Protein AF-A0A1V6C7J5-F1 (afdb_monomer_lite)

Organism: NCBI:txid1852827

Structure (mmCIF, N/CA/C/O backbone):
data_AF-A0A1V6C7J5-F1
#
_entry.id   AF-A0A1V6C7J5-F1
#
loop_
_atom_site.group_PDB
_atom_site.id
_atom_site.type_symbol
_atom_site.label_atom_id
_atom_site.label_alt_id
_atom_site.label_comp_id
_atom_site.label_asym_id
_atom_site.label_entity_id
_atom_site.label_seq_id
_atom_site.pdbx_PDB_ins_code
_atom_site.Cartn_x
_atom_site.Cartn_y
_atom_site.Cartn_z
_atom_site.occupancy
_atom_site.B_iso_or_equiv
_atom_site.auth_seq_id
_atom_site.auth_comp_id
_atom_site.auth_asym_id
_atom_site.auth_atom_id
_atom_site.pdbx_PDB_model_num
ATOM 1 N N . MET A 1 1 ? 16.723 -8.016 1.371 1.00 58.88 1 MET A N 1
ATOM 2 C CA . MET A 1 1 ? 15.873 -7.752 0.196 1.00 58.88 1 MET A CA 1
ATOM 3 C C . MET A 1 1 ? 16.337 -6.430 -0.394 1.00 58.88 1 MET A C 1
ATOM 5 O O . MET A 1 1 ? 16.604 -5.520 0.383 1.00 58.88 1 MET A O 1
ATOM 9 N N . ASP A 1 2 ? 16.570 -6.360 -1.703 1.00 84.19 2 ASP A N 1
ATOM 10 C CA . ASP A 1 2 ? 17.080 -5.145 -2.367 1.00 84.19 2 ASP A CA 1
ATOM 11 C C . ASP A 1 2 ? 15.956 -4.088 -2.482 1.00 84.19 2 ASP A C 1
ATOM 13 O O . ASP A 1 2 ? 14.790 -4.446 -2.652 1.00 84.19 2 ASP A O 1
ATOM 17 N N . LYS A 1 3 ? 16.269 -2.783 -2.419 1.00 82.69 3 LYS A N 1
ATOM 18 C CA . LYS A 1 3 ? 15.280 -1.692 -2.596 1.00 82.69 3 LYS A CA 1
ATOM 19 C C . LYS A 1 3 ? 14.539 -1.799 -3.926 1.00 82.69 3 LYS A C 1
ATOM 21 O O . LYS A 1 3 ? 13.369 -1.438 -4.024 1.00 82.69 3 LYS A O 1
ATOM 26 N N . ILE A 1 4 ? 15.228 -2.283 -4.956 1.00 83.50 4 ILE A N 1
ATOM 27 C CA . ILE A 1 4 ? 14.653 -2.479 -6.288 1.00 83.50 4 ILE A CA 1
ATOM 28 C C . ILE A 1 4 ? 13.566 -3.560 -6.248 1.00 83.50 4 ILE A C 1
ATOM 30 O O . ILE A 1 4 ? 12.475 -3.346 -6.764 1.00 83.50 4 ILE A O 1
ATOM 34 N N . GLU A 1 5 ? 13.838 -4.677 -5.580 1.00 83.81 5 GLU A N 1
ATOM 35 C CA . GLU A 1 5 ? 12.906 -5.799 -5.416 1.00 83.81 5 GLU A CA 1
ATOM 36 C C . GLU A 1 5 ? 11.673 -5.395 -4.585 1.00 83.81 5 GLU A C 1
ATOM 38 O O . GLU A 1 5 ? 10.530 -5.722 -4.919 1.00 83.81 5 GLU A O 1
ATOM 43 N N . LEU A 1 6 ? 11.892 -4.599 -3.533 1.00 85.12 6 LEU A N 1
ATOM 44 C CA . LEU A 1 6 ? 10.813 -4.003 -2.743 1.00 85.12 6 LEU A CA 1
ATOM 45 C C . LEU A 1 6 ? 9.954 -3.055 -3.591 1.00 85.12 6 LEU A C 1
ATOM 47 O O . LEU A 1 6 ? 8.726 -3.134 -3.555 1.00 85.12 6 LEU A O 1
ATOM 51 N N . PHE A 1 7 ? 10.573 -2.200 -4.410 1.00 86.62 7 PHE A N 1
ATOM 52 C CA . PHE A 1 7 ? 9.837 -1.318 -5.315 1.00 86.62 7 PHE A CA 1
ATOM 53 C C . PHE A 1 7 ? 9.023 -2.096 -6.356 1.00 86.62 7 PHE A C 1
ATOM 55 O O . PHE A 1 7 ? 7.881 -1.735 -6.632 1.00 86.62 7 PHE A O 1
ATOM 62 N N . GLU A 1 8 ? 9.573 -3.164 -6.936 1.00 83.50 8 GLU A N 1
ATOM 63 C CA . GLU A 1 8 ? 8.840 -4.013 -7.882 1.00 83.50 8 GLU A CA 1
ATOM 64 C C . GLU A 1 8 ? 7.600 -4.631 -7.231 1.00 83.50 8 GLU A C 1
ATOM 66 O O . GLU A 1 8 ? 6.521 -4.609 -7.825 1.00 83.50 8 GLU A O 1
ATOM 71 N N . THR A 1 9 ? 7.716 -5.061 -5.973 1.00 84.50 9 THR A N 1
ATOM 72 C CA . THR A 1 9 ? 6.582 -5.549 -5.177 1.00 84.50 9 THR A CA 1
ATOM 73 C C . THR A 1 9 ? 5.514 -4.463 -4.996 1.00 84.50 9 THR A C 1
ATOM 75 O O . THR A 1 9 ? 4.328 -4.713 -5.220 1.00 84.50 9 THR A O 1
ATOM 78 N N . ILE A 1 10 ? 5.918 -3.231 -4.661 1.00 85.44 10 ILE A N 1
ATOM 79 C CA . ILE A 1 10 ? 5.008 -2.077 -4.553 1.00 85.44 10 ILE A CA 1
ATOM 80 C C . ILE A 1 10 ? 4.332 -1.783 -5.903 1.00 85.44 10 ILE A C 1
ATOM 82 O O . ILE A 1 10 ? 3.132 -1.515 -5.953 1.00 85.44 10 ILE A O 1
ATOM 86 N N . ASN A 1 11 ? 5.072 -1.864 -7.011 1.00 83.62 11 ASN A N 1
ATOM 87 C CA . ASN A 1 11 ? 4.551 -1.617 -8.355 1.00 83.62 11 ASN A CA 1
ATOM 88 C C . ASN A 1 11 ? 3.535 -2.683 -8.796 1.00 83.62 11 ASN A C 1
ATOM 90 O O . ASN A 1 11 ? 2.527 -2.336 -9.410 1.00 83.62 11 ASN A O 1
ATOM 94 N N . ILE A 1 12 ? 3.753 -3.956 -8.450 1.00 82.50 12 ILE A N 1
ATOM 95 C CA . ILE A 1 12 ? 2.779 -5.035 -8.678 1.00 82.50 12 ILE A CA 1
ATOM 96 C C . ILE A 1 12 ? 1.495 -4.754 -7.892 1.00 82.50 12 ILE A C 1
ATOM 98 O O . ILE A 1 12 ? 0.422 -4.662 -8.488 1.00 82.50 12 ILE A O 1
ATOM 102 N N . ARG A 1 13 ? 1.612 -4.500 -6.581 1.00 85.62 13 ARG A N 1
ATOM 103 C CA . ARG A 1 13 ? 0.467 -4.176 -5.711 1.00 85.62 13 ARG A CA 1
ATOM 104 C C . ARG A 1 13 ? -0.314 -2.975 -6.217 1.00 85.62 13 ARG A C 1
ATOM 106 O O . ARG A 1 13 ? -1.541 -2.987 -6.219 1.00 85.62 13 ARG A O 1
ATOM 113 N N . TRP A 1 14 ? 0.395 -1.946 -6.679 1.00 84.69 14 TRP A N 1
ATOM 114 C CA . TRP A 1 14 ? -0.231 -0.823 -7.353 1.00 84.69 14 TRP A CA 1
ATOM 115 C C . TRP A 1 14 ? -1.021 -1.310 -8.544 1.00 84.69 14 TRP A C 1
ATOM 117 O O . TRP A 1 14 ? -2.217 -1.074 -8.556 1.00 84.69 14 TRP A O 1
ATOM 127 N N . LYS A 1 15 ? -0.413 -1.987 -9.527 1.00 81.06 15 LYS A N 1
ATOM 128 C CA . LYS A 1 15 ? -1.103 -2.448 -10.746 1.00 81.06 15 LYS A CA 1
ATOM 129 C C . LYS A 1 15 ? -2.374 -3.261 -10.449 1.00 81.06 15 LYS A C 1
ATOM 131 O O . LYS A 1 15 ? -3.366 -3.036 -11.132 1.00 81.06 15 LYS A O 1
ATOM 136 N N . GLU A 1 16 ? -2.364 -4.117 -9.431 1.00 83.06 16 GLU A N 1
ATOM 137 C CA . GLU A 1 16 ? -3.481 -5.014 -9.095 1.00 83.06 16 GLU A CA 1
ATOM 138 C C . GLU A 1 16 ? -4.628 -4.341 -8.323 1.00 83.06 16 GLU A C 1
ATOM 140 O O . GLU A 1 16 ? -5.795 -4.698 -8.502 1.00 83.06 16 GLU A O 1
ATOM 145 N N . PHE A 1 17 ? -4.326 -3.363 -7.468 1.00 84.62 17 PHE A N 1
ATOM 146 C CA . PHE A 1 17 ? -5.313 -2.770 -6.571 1.00 84.62 17 PHE A CA 1
ATOM 147 C C . PHE A 1 17 ? -6.083 -1.625 -7.244 1.00 84.62 17 PHE A C 1
ATOM 149 O O . PHE A 1 17 ? -5.495 -0.621 -7.641 1.00 84.62 17 PHE A O 1
ATOM 156 N N . ASN A 1 18 ? -7.409 -1.742 -7.342 1.00 79.06 18 ASN A N 1
ATOM 157 C CA . ASN A 1 18 ? -8.222 -0.811 -8.135 1.00 79.06 18 ASN A CA 1
ATOM 158 C C . ASN A 1 18 ? -9.093 0.142 -7.312 1.00 79.06 18 ASN A C 1
ATOM 160 O O . ASN A 1 18 ? -9.313 1.279 -7.734 1.00 79.06 18 ASN A O 1
ATOM 164 N N . TYR A 1 19 ? -9.614 -0.296 -6.167 1.00 85.81 19 TYR A N 1
ATOM 165 C CA . TYR A 1 19 ? -10.694 0.413 -5.491 1.00 85.81 19 TYR A CA 1
ATOM 166 C C . TYR A 1 19 ? -10.552 0.361 -3.975 1.00 85.81 19 TYR A C 1
ATOM 168 O O . TYR A 1 19 ? -10.317 -0.706 -3.424 1.00 85.81 19 TYR A O 1
ATOM 176 N N . PHE A 1 20 ? -10.744 1.512 -3.329 1.00 87.75 20 PHE A N 1
ATOM 177 C CA . PHE A 1 20 ? -10.797 1.651 -1.880 1.00 87.75 20 PHE A CA 1
ATOM 178 C C . PHE A 1 20 ? -12.258 1.872 -1.475 1.00 87.75 20 PHE A C 1
ATOM 180 O O . PHE A 1 20 ? -12.897 2.828 -1.924 1.00 87.75 20 PHE A O 1
ATOM 187 N N . SER A 1 21 ? -12.813 0.950 -0.688 1.00 85.38 21 SER A N 1
ATOM 188 C CA . SER A 1 21 ? -14.260 0.889 -0.453 1.00 85.38 21 SER A CA 1
ATOM 189 C C . SER A 1 21 ? -14.814 2.068 0.353 1.00 85.38 21 SER A C 1
ATOM 191 O O . SER A 1 21 ? -14.113 2.702 1.143 1.00 85.38 21 SER A O 1
ATOM 193 N N . GLU A 1 22 ? -16.110 2.349 0.184 1.00 85.88 22 GLU A N 1
ATOM 194 C CA . GLU A 1 22 ? -16.829 3.346 0.991 1.00 85.88 22 GLU A CA 1
ATOM 195 C C . GLU A 1 22 ? -16.794 3.005 2.490 1.00 85.88 22 GLU A C 1
ATOM 197 O O . GLU A 1 22 ? -16.584 3.888 3.321 1.00 85.88 22 GLU A O 1
ATOM 202 N N . ASP A 1 23 ? -16.882 1.719 2.840 1.00 84.06 23 ASP A N 1
ATOM 203 C CA . ASP A 1 23 ? -16.735 1.259 4.224 1.00 84.06 23 ASP A CA 1
ATOM 204 C C . ASP A 1 23 ? -15.363 1.627 4.806 1.00 84.06 23 ASP A C 1
ATOM 206 O O . ASP A 1 23 ? -15.277 2.061 5.956 1.00 84.06 23 ASP A O 1
ATOM 210 N N . ASN A 1 24 ? -14.289 1.536 4.015 1.00 87.69 24 ASN A N 1
ATOM 211 C CA . ASN A 1 24 ? -12.949 1.900 4.472 1.00 87.69 24 ASN A CA 1
ATOM 212 C C . ASN A 1 24 ? -12.810 3.418 4.693 1.00 87.69 24 ASN A C 1
ATOM 214 O O . ASN A 1 24 ? -12.179 3.847 5.663 1.00 87.69 24 ASN A O 1
ATOM 218 N N . TRP A 1 25 ? -13.468 4.247 3.874 1.00 86.75 25 TRP A N 1
ATOM 219 C CA . TRP A 1 25 ? -13.577 5.690 4.130 1.00 86.75 25 TRP A CA 1
ATOM 220 C C . TRP A 1 25 ? -14.293 5.993 5.450 1.00 86.75 25 TRP A C 1
ATOM 222 O O . TRP A 1 25 ? -13.841 6.836 6.229 1.00 86.75 25 TRP A O 1
ATOM 232 N N . ILE A 1 26 ? -15.389 5.286 5.726 1.00 85.06 26 ILE A N 1
ATOM 233 C CA . ILE A 1 26 ? -16.140 5.420 6.979 1.00 85.06 26 ILE A CA 1
ATOM 234 C C . ILE A 1 26 ? -15.287 4.958 8.170 1.00 85.06 26 ILE A C 1
ATOM 236 O O . ILE A 1 26 ? -15.312 5.594 9.227 1.00 85.06 26 ILE A O 1
ATOM 240 N N . ASN A 1 27 ? -14.514 3.882 8.011 1.00 86.50 27 ASN A N 1
ATOM 241 C CA . ASN A 1 27 ? -13.647 3.349 9.062 1.00 86.50 27 ASN A CA 1
ATOM 242 C C . ASN A 1 27 ? -12.547 4.341 9.456 1.00 86.50 27 ASN A C 1
ATOM 244 O O . ASN A 1 27 ? -12.315 4.514 10.651 1.00 86.50 27 ASN A O 1
ATOM 248 N N . LEU A 1 28 ? -11.936 5.051 8.497 1.00 88.00 28 LEU A N 1
ATOM 249 C CA . LEU A 1 28 ? -10.981 6.130 8.793 1.00 88.00 28 LEU A CA 1
ATOM 250 C C . LEU A 1 28 ? -11.604 7.201 9.691 1.00 88.00 28 LEU A C 1
ATOM 252 O O . LEU A 1 28 ? -11.058 7.523 10.746 1.00 88.00 28 LEU A O 1
ATOM 256 N N . ALA A 1 29 ? -12.778 7.707 9.305 1.00 85.50 29 ALA A N 1
ATOM 257 C CA . ALA A 1 29 ? -13.470 8.738 10.070 1.00 85.50 29 ALA A CA 1
ATOM 258 C C . ALA A 1 29 ? -13.827 8.257 11.487 1.00 85.50 29 ALA A C 1
ATOM 260 O O . ALA A 1 29 ? -13.586 8.964 12.461 1.00 85.50 29 ALA A O 1
ATOM 261 N N . LYS A 1 30 ? -14.348 7.030 11.622 1.00 84.56 30 LYS A N 1
ATOM 262 C CA . LYS A 1 30 ? -14.703 6.445 12.927 1.00 84.56 30 LYS A CA 1
ATOM 263 C C . LYS A 1 30 ? -13.497 6.190 13.829 1.00 84.56 30 LYS A C 1
ATOM 265 O O . LYS A 1 30 ? -13.641 6.237 15.044 1.00 84.56 30 LYS A O 1
ATOM 270 N N . LEU A 1 31 ? -12.334 5.903 13.250 1.00 85.75 31 LEU A N 1
ATOM 271 C CA . LEU A 1 31 ? -11.081 5.734 13.987 1.00 85.75 31 LEU A CA 1
ATOM 272 C C . LEU A 1 31 ? -10.471 7.065 14.453 1.00 85.75 31 LEU A C 1
ATOM 274 O O . LEU A 1 31 ? -9.479 7.040 15.178 1.00 85.75 31 LEU A O 1
ATOM 278 N N . GLY A 1 32 ? -11.043 8.207 14.055 1.00 86.44 32 GLY A N 1
ATOM 279 C CA . GLY A 1 32 ? -10.541 9.534 14.412 1.00 86.44 32 GLY A CA 1
ATOM 280 C C . GLY A 1 32 ? -9.378 10.006 13.539 1.00 86.44 32 GLY A C 1
ATOM 281 O O . GLY A 1 32 ? -8.631 10.890 13.945 1.00 86.44 32 GLY A O 1
ATOM 282 N N . TYR A 1 33 ? -9.190 9.419 12.352 1.00 90.06 33 TYR A N 1
ATOM 283 C CA . TYR A 1 33 ? -8.220 9.934 11.392 1.00 90.06 33 TYR A CA 1
ATOM 284 C C . TYR A 1 33 ? -8.692 11.284 10.844 1.00 90.06 33 TYR A C 1
ATOM 286 O O . TYR A 1 33 ? -9.738 11.382 10.198 1.00 90.06 33 TYR A O 1
ATOM 294 N N . GLU A 1 34 ? -7.889 12.322 11.045 1.00 90.06 34 GLU A N 1
ATOM 295 C CA . GLU A 1 34 ? -8.178 13.662 10.546 1.00 90.06 34 GLU A CA 1
ATOM 296 C C . GLU A 1 34 ? -7.480 13.901 9.212 1.00 90.06 34 GLU A C 1
ATOM 298 O O . GLU A 1 34 ? -6.317 13.538 9.020 1.00 90.06 34 GLU A O 1
ATOM 303 N N . LYS A 1 35 ? -8.171 14.548 8.270 1.00 92.56 35 LYS A N 1
ATOM 304 C CA . LYS A 1 35 ? -7.557 14.936 6.998 1.00 92.56 35 LYS A CA 1
ATOM 305 C C . LYS A 1 35 ? -6.486 15.994 7.259 1.00 92.56 35 LYS A C 1
ATOM 307 O O . LYS A 1 35 ? -6.807 17.121 7.619 1.00 92.56 35 LYS A O 1
ATOM 312 N N . TYR A 1 36 ? -5.231 15.650 6.995 1.00 91.62 36 TYR A N 1
ATOM 313 C CA . TYR A 1 36 ? -4.100 16.555 7.170 1.00 91.62 36 TYR A CA 1
ATOM 314 C C . TYR A 1 36 ? -3.868 17.415 5.929 1.00 91.62 36 TYR A C 1
ATOM 316 O O . TYR A 1 36 ? -3.826 18.642 6.001 1.00 91.62 36 TYR A O 1
ATOM 324 N N . ARG A 1 37 ? -3.724 16.779 4.759 1.00 92.88 37 ARG A N 1
ATOM 325 C CA . ARG A 1 37 ? -3.406 17.486 3.513 1.00 92.88 37 ARG A CA 1
ATOM 326 C C . ARG A 1 37 ? -3.910 16.737 2.293 1.00 92.88 37 ARG A C 1
ATOM 328 O O . ARG A 1 37 ? -4.019 15.515 2.281 1.00 92.88 37 ARG A O 1
ATOM 335 N N . GLU A 1 38 ? -4.185 17.493 1.242 1.00 95.12 38 GLU A N 1
ATOM 336 C CA . GLU A 1 38 ? -4.427 16.981 -0.102 1.00 95.12 38 GLU A CA 1
ATOM 337 C C . GLU A 1 38 ? -3.494 17.708 -1.069 1.00 95.12 38 GLU A C 1
ATOM 339 O O . GLU A 1 38 ? -3.285 18.916 -0.935 1.00 95.12 38 GLU A O 1
ATOM 344 N N . PHE A 1 39 ? -2.892 16.979 -2.004 1.00 93.69 39 PHE A N 1
ATOM 345 C CA . PHE A 1 39 ? -2.041 17.579 -3.026 1.00 93.69 39 PHE A CA 1
ATOM 346 C C . PHE A 1 39 ? -2.092 16.806 -4.339 1.00 93.69 39 PHE A C 1
ATOM 348 O O . PHE A 1 39 ? -2.195 15.577 -4.369 1.00 93.69 39 PHE A O 1
ATOM 355 N N . ASP A 1 40 ? -1.973 17.556 -5.429 1.00 90.56 40 ASP A N 1
ATOM 356 C CA . ASP A 1 40 ? -1.974 17.008 -6.775 1.00 90.56 40 ASP A CA 1
ATOM 357 C C . ASP A 1 40 ? -0.614 16.414 -7.148 1.00 90.56 40 ASP A C 1
ATOM 359 O O . ASP A 1 40 ? 0.457 16.918 -6.782 1.00 90.56 40 ASP A O 1
ATOM 363 N N . VAL A 1 41 ? -0.678 15.336 -7.923 1.00 88.00 41 VAL A N 1
ATOM 364 C CA . VAL A 1 41 ? 0.458 14.661 -8.551 1.00 88.00 41 VAL A CA 1
ATOM 365 C C . VAL A 1 41 ? 0.096 14.343 -10.005 1.00 88.00 41 VAL A C 1
ATOM 367 O O . VAL A 1 41 ? -1.077 14.400 -10.383 1.00 88.00 41 VAL A O 1
ATOM 370 N N . PRO A 1 42 ? 1.064 14.009 -10.873 1.00 79.62 42 PRO A N 1
ATOM 371 C CA . PRO A 1 42 ? 0.731 13.548 -12.212 1.00 79.62 42 PRO A CA 1
ATOM 372 C C . PRO A 1 42 ? -0.311 12.423 -12.166 1.00 79.62 42 PRO A C 1
ATOM 374 O O . PRO A 1 42 ? -0.194 11.482 -11.384 1.00 79.62 42 PRO A O 1
ATOM 377 N N . PHE A 1 43 ? -1.335 12.534 -13.014 1.00 80.12 43 PHE A N 1
ATOM 378 C CA . PHE A 1 43 ? -2.407 11.547 -13.167 1.00 80.12 43 PHE A CA 1
ATOM 379 C C . PHE A 1 43 ? -3.334 11.352 -11.956 1.00 80.12 43 PHE A C 1
ATOM 381 O O . PHE A 1 43 ? -4.192 10.479 -12.034 1.00 80.12 43 PHE A O 1
ATOM 388 N N . GLY A 1 44 ? -3.259 12.145 -10.884 1.00 88.69 44 GLY A N 1
ATOM 389 C CA . GLY A 1 44 ? -4.175 12.003 -9.747 1.00 88.69 44 GLY A CA 1
ATOM 390 C C . GLY A 1 44 ? -3.884 12.951 -8.588 1.00 88.69 44 GLY A C 1
ATOM 391 O O . GLY A 1 44 ? -3.258 13.992 -8.752 1.00 88.69 44 GLY A O 1
ATOM 392 N N . LYS A 1 45 ? -4.349 12.587 -7.397 1.00 93.56 45 LYS A N 1
ATOM 393 C CA . LYS A 1 45 ? -4.108 13.342 -6.164 1.00 93.56 45 LYS A CA 1
ATOM 394 C C . LYS A 1 45 ? -3.911 12.406 -4.982 1.00 93.56 45 LYS A C 1
ATOM 396 O O . LYS A 1 45 ? -4.475 11.314 -4.973 1.00 93.56 45 LYS A O 1
ATOM 401 N N . TRP A 1 46 ? -3.157 12.854 -3.988 1.00 95.50 46 TRP A N 1
ATOM 402 C CA . TRP A 1 46 ? -3.031 12.180 -2.698 1.00 95.50 46 TRP A CA 1
ATOM 403 C C . TRP A 1 46 ? -3.848 12.895 -1.638 1.00 95.50 46 TRP A C 1
ATOM 405 O O . TRP A 1 46 ? -3.836 14.124 -1.560 1.00 95.50 46 TRP A O 1
ATOM 415 N N . GLN A 1 47 ? -4.514 12.112 -0.799 1.00 95.94 47 GLN A N 1
ATOM 416 C CA . GLN A 1 47 ? -5.192 12.569 0.407 1.00 95.94 47 GLN A CA 1
ATOM 417 C C . GLN A 1 47 ? -4.537 11.889 1.602 1.00 95.94 47 GLN A C 1
ATOM 419 O O . GLN A 1 47 ? -4.521 10.664 1.654 1.00 95.94 47 GLN A O 1
ATOM 424 N N . ILE A 1 48 ? -3.981 12.666 2.529 1.00 94.94 48 ILE A N 1
ATOM 425 C CA . ILE A 1 48 ? -3.326 12.157 3.735 1.00 94.94 48 ILE A CA 1
ATOM 426 C C . ILE A 1 48 ? -4.221 12.419 4.935 1.00 94.94 48 ILE A C 1
ATOM 428 O O . ILE A 1 48 ? -4.669 13.547 5.161 1.00 94.94 48 ILE A O 1
ATOM 432 N N . PHE A 1 49 ? -4.410 11.373 5.722 1.00 94.06 49 PHE A N 1
ATOM 433 C CA . PHE A 1 49 ? -5.086 11.377 6.999 1.00 94.06 49 PHE A CA 1
ATOM 434 C C . PHE A 1 49 ? -4.098 11.007 8.096 1.00 94.06 49 PHE A C 1
ATOM 436 O O . PHE A 1 49 ? -3.233 10.159 7.887 1.00 94.06 49 PHE A O 1
ATOM 443 N N . VAL A 1 50 ? -4.219 11.641 9.256 1.00 91.81 50 VAL A N 1
ATOM 444 C CA . VAL A 1 50 ? -3.313 11.439 10.386 1.00 91.81 50 VAL A CA 1
ATOM 445 C C . VAL A 1 50 ? -4.127 11.141 11.632 1.00 91.81 50 VAL A C 1
ATOM 447 O O . VAL A 1 50 ? -5.131 11.795 11.903 1.00 91.81 50 VAL A O 1
ATOM 450 N N . LEU A 1 51 ? -3.669 10.158 12.394 1.00 88.88 51 LEU A N 1
ATOM 451 C CA . LEU A 1 51 ? -4.160 9.838 13.721 1.00 88.88 51 LEU A CA 1
ATOM 452 C C . LEU A 1 51 ? -3.011 10.057 14.705 1.00 88.88 51 LEU A C 1
ATOM 454 O O . LEU A 1 51 ? -2.014 9.329 14.694 1.00 88.88 51 LEU A O 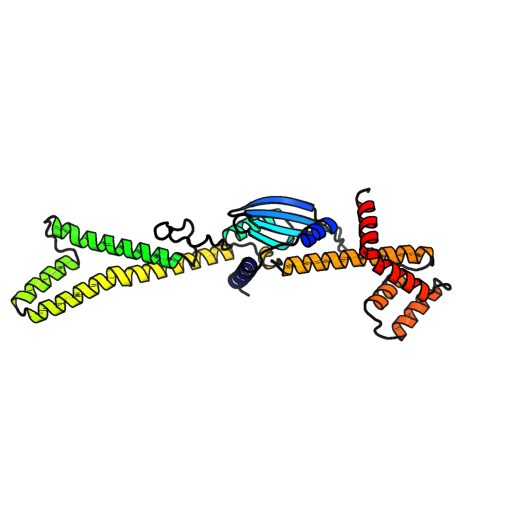1
ATOM 458 N N . LYS A 1 52 ? -3.145 11.080 15.549 1.00 80.94 52 LYS A N 1
ATOM 459 C CA . LYS A 1 52 ? -2.186 11.353 16.621 1.00 80.94 52 LYS A CA 1
ATOM 460 C C . LYS A 1 52 ? -2.478 10.409 17.780 1.00 80.94 52 LYS A C 1
ATOM 462 O O . LYS A 1 52 ? -3.590 10.410 18.302 1.00 80.94 52 LYS A O 1
ATOM 467 N N . LYS A 1 53 ? -1.493 9.601 18.175 1.00 71.81 53 LYS A N 1
ATOM 468 C CA . LYS A 1 53 ? -1.575 8.799 19.395 1.00 71.81 53 LYS A CA 1
ATOM 469 C C . LYS A 1 53 ? -0.535 9.294 20.386 1.00 71.81 53 LYS A C 1
ATOM 471 O O . LYS A 1 53 ? 0.664 9.201 20.132 1.00 71.81 53 LYS A O 1
ATOM 476 N N . ASP A 1 54 ? -1.007 9.766 21.532 1.00 58.81 54 ASP A N 1
ATOM 477 C CA . ASP A 1 54 ? -0.146 10.021 22.678 1.00 58.81 54 ASP A CA 1
ATOM 478 C C . ASP A 1 54 ? 0.194 8.675 23.315 1.00 58.81 54 ASP A C 1
ATOM 480 O O . ASP A 1 54 ? -0.591 8.093 24.064 1.00 58.81 54 ASP A O 1
ATOM 484 N N . ILE A 1 55 ? 1.356 8.131 22.965 1.00 53.09 55 ILE A N 1
ATOM 485 C CA . ILE A 1 55 ? 1.872 6.936 23.623 1.00 53.09 55 ILE A CA 1
ATOM 486 C C . ILE A 1 55 ? 2.739 7.421 24.776 1.00 53.09 55 ILE A C 1
ATOM 488 O O . ILE A 1 55 ? 3.874 7.850 24.581 1.00 53.09 55 ILE A O 1
ATOM 492 N N . SER A 1 56 ? 2.199 7.364 25.995 1.00 45.72 56 SER A N 1
ATOM 493 C CA . SER A 1 56 ? 3.014 7.516 27.196 1.00 45.72 56 SER A CA 1
ATOM 494 C C . SER A 1 56 ? 3.900 6.279 27.327 1.00 45.72 56 SER A C 1
ATOM 496 O O . SER A 1 56 ? 3.478 5.247 27.856 1.00 45.72 56 SER A O 1
ATOM 498 N N . THR A 1 57 ? 5.124 6.346 26.817 1.00 42.50 57 THR A N 1
ATOM 499 C CA . THR A 1 57 ? 6.143 5.350 27.132 1.00 42.50 57 THR A CA 1
ATOM 500 C C . THR A 1 57 ? 6.468 5.486 28.616 1.00 42.50 57 THR A C 1
ATOM 502 O O . THR A 1 57 ? 6.906 6.531 29.098 1.00 42.50 57 THR A O 1
ATOM 505 N N . GLY A 1 58 ? 6.149 4.443 29.384 1.00 42.53 58 GLY A N 1
ATOM 506 C CA . GLY A 1 58 ? 6.465 4.393 30.805 1.00 42.53 58 GLY A CA 1
ATOM 507 C C . GLY A 1 58 ? 7.952 4.688 31.009 1.00 42.53 58 GLY A C 1
ATOM 508 O O . GLY A 1 58 ? 8.791 4.006 30.437 1.00 42.53 58 GLY A O 1
ATOM 509 N N . SER A 1 59 ? 8.237 5.713 31.813 1.00 45.81 59 SER A N 1
ATOM 510 C CA . SER A 1 59 ? 9.563 6.168 32.253 1.00 45.81 59 SER A CA 1
ATOM 511 C C . SER A 1 59 ? 10.442 6.958 31.264 1.00 45.81 59 SER A C 1
ATOM 513 O O . SER A 1 59 ? 11.593 6.602 31.047 1.00 45.81 59 SER A O 1
ATOM 515 N N . SER A 1 60 ? 9.978 8.107 30.773 1.00 41.81 60 SER A N 1
ATOM 516 C CA . SER A 1 60 ? 10.780 9.346 30.665 1.00 41.81 60 SER A CA 1
ATOM 517 C C . SER A 1 60 ? 9.870 10.505 30.241 1.00 41.81 60 SER A C 1
ATOM 519 O O . SER A 1 60 ? 8.807 10.297 29.669 1.00 41.81 60 SER A O 1
ATOM 521 N N . LYS A 1 61 ? 10.238 11.746 30.574 1.00 42.47 61 LYS A N 1
ATOM 522 C CA . LYS A 1 61 ? 9.439 12.962 30.321 1.00 42.47 61 LYS A CA 1
ATOM 523 C C . LYS A 1 61 ? 9.418 13.424 28.849 1.00 42.47 61 LYS A C 1
ATOM 525 O O . LYS A 1 61 ? 9.036 14.561 28.603 1.00 42.47 61 LYS A O 1
ATOM 530 N N . ASP A 1 62 ? 9.764 12.560 27.899 1.00 42.56 62 ASP A N 1
ATOM 531 C CA . ASP A 1 62 ? 9.749 12.873 26.468 1.00 42.56 62 ASP A CA 1
ATOM 532 C C . ASP A 1 62 ? 8.708 12.000 25.759 1.00 42.56 62 ASP A C 1
ATOM 534 O O . ASP A 1 62 ? 9.013 10.977 25.150 1.00 42.56 62 ASP A O 1
ATOM 538 N N . THR A 1 63 ? 7.440 12.399 25.853 1.00 48.34 63 THR A N 1
ATOM 539 C CA . THR A 1 63 ? 6.385 11.868 24.984 1.00 48.34 63 THR A CA 1
ATOM 540 C C . THR A 1 63 ? 6.582 12.439 23.585 1.00 48.34 63 THR A C 1
ATOM 542 O O . THR A 1 63 ? 6.181 13.573 23.319 1.00 48.34 63 THR A O 1
ATOM 545 N N . GLN A 1 64 ? 7.202 11.676 22.685 1.00 51.72 64 GLN A N 1
ATOM 546 C CA . GLN A 1 64 ? 7.118 11.975 21.258 1.00 51.72 64 GLN A CA 1
ATOM 547 C C . GLN A 1 64 ? 5.817 11.371 20.710 1.00 51.72 64 GLN A C 1
ATOM 549 O O . GLN A 1 64 ? 5.611 10.161 20.834 1.00 51.72 64 GLN A O 1
ATOM 554 N N . PRO A 1 65 ? 4.903 12.181 20.146 1.00 58.34 65 PRO A N 1
ATOM 555 C CA . PRO A 1 65 ? 3.658 11.666 19.599 1.00 58.34 65 PRO A CA 1
ATOM 556 C C . PRO A 1 65 ? 3.963 10.832 18.354 1.00 58.34 65 PRO A C 1
ATOM 558 O O . PRO A 1 65 ? 4.432 11.363 17.346 1.00 58.34 65 PRO A O 1
ATOM 561 N N . ILE A 1 66 ? 3.673 9.530 18.404 1.00 67.38 66 ILE A N 1
ATOM 562 C CA . ILE A 1 66 ? 3.724 8.684 17.212 1.00 67.38 66 ILE A CA 1
ATOM 563 C C . ILE A 1 66 ? 2.511 9.037 16.349 1.00 67.38 66 ILE A C 1
ATOM 565 O O . ILE A 1 66 ? 1.362 8.932 16.793 1.00 67.38 66 ILE A O 1
ATOM 569 N N . GLN A 1 67 ? 2.755 9.468 15.111 1.00 79.81 67 GLN A N 1
ATOM 570 C CA . GLN A 1 67 ? 1.693 9.802 14.166 1.00 79.81 67 GLN A CA 1
ATOM 571 C C . GLN A 1 67 ? 1.503 8.636 13.199 1.00 79.81 67 GLN A C 1
ATOM 573 O O . GLN A 1 67 ? 2.379 8.303 12.401 1.00 79.81 67 GLN A O 1
ATOM 578 N N . LEU A 1 68 ? 0.337 8.001 13.279 1.00 89.06 68 LEU A N 1
ATOM 579 C CA . LEU A 1 68 ? -0.094 7.050 12.264 1.00 89.06 68 LEU A CA 1
ATOM 580 C C . LEU A 1 68 ? -0.641 7.848 11.089 1.00 89.06 68 LEU A C 1
ATOM 582 O O . LEU A 1 68 ? -1.491 8.719 11.285 1.00 89.06 68 LEU A O 1
ATOM 586 N N . PHE A 1 69 ? -0.204 7.536 9.876 1.00 92.69 69 PHE A N 1
ATOM 587 C CA . PHE A 1 69 ? -0.769 8.137 8.678 1.00 92.69 69 PHE A CA 1
ATOM 588 C C . PHE A 1 69 ? -1.460 7.088 7.814 1.00 92.69 69 PHE A C 1
ATOM 590 O O . PHE A 1 69 ? -1.092 5.913 7.782 1.00 92.69 69 PHE A O 1
ATOM 597 N N . PHE A 1 70 ? -2.475 7.549 7.098 1.00 94.50 70 PHE A N 1
ATOM 598 C CA . PHE A 1 70 ? -3.156 6.799 6.062 1.00 94.50 70 PHE A CA 1
ATOM 599 C C . PHE A 1 70 ? -3.283 7.704 4.843 1.00 94.50 70 PHE A C 1
ATOM 601 O O . PHE A 1 70 ? -3.872 8.780 4.921 1.00 94.50 70 PHE A O 1
ATOM 608 N N . ALA A 1 71 ? -2.696 7.314 3.723 1.00 95.00 71 ALA A N 1
ATOM 609 C CA . ALA A 1 71 ? -2.699 8.086 2.495 1.00 95.00 71 ALA A CA 1
ATOM 610 C C . ALA A 1 71 ? -3.460 7.334 1.405 1.00 95.00 71 ALA A C 1
ATOM 612 O O . ALA A 1 71 ? -3.231 6.149 1.195 1.00 95.00 71 ALA A O 1
ATOM 613 N N . VAL A 1 72 ? -4.340 8.020 0.678 1.00 95.38 72 VAL A N 1
ATOM 614 C CA . VAL A 1 72 ? -5.093 7.440 -0.438 1.00 95.38 72 VAL A CA 1
ATOM 615 C C . VAL A 1 72 ? -4.800 8.226 -1.706 1.00 95.38 72 VAL A C 1
ATOM 617 O O . VAL A 1 72 ? -5.097 9.422 -1.800 1.00 95.38 72 VAL A O 1
ATOM 620 N N . PHE A 1 73 ? -4.225 7.555 -2.700 1.00 94.25 73 PHE A N 1
ATOM 621 C CA . PHE A 1 73 ? -4.139 8.076 -4.055 1.00 94.25 73 PHE A CA 1
ATOM 622 C C . PHE A 1 73 ? -5.489 7.919 -4.730 1.00 94.25 73 PHE A C 1
ATOM 624 O O . PHE A 1 73 ? -6.109 6.867 -4.626 1.00 94.25 73 PHE A O 1
ATOM 631 N N . SER A 1 74 ? -5.929 8.937 -5.458 1.00 92.00 74 SER A N 1
ATOM 632 C CA . SER A 1 74 ? -7.144 8.901 -6.264 1.00 92.00 74 SER A CA 1
ATOM 633 C C . SER A 1 74 ? -6.875 9.443 -7.661 1.00 92.00 74 SER A C 1
ATOM 635 O O . SER A 1 74 ? -6.416 10.576 -7.826 1.00 92.00 74 SER A O 1
ATOM 637 N N . SER A 1 75 ? -7.233 8.668 -8.683 1.00 88.88 75 SER A N 1
ATOM 638 C CA . SER A 1 75 ? -7.156 9.075 -10.083 1.00 88.88 75 SER A CA 1
ATOM 639 C C . SER A 1 75 ? -8.468 8.826 -10.808 1.00 88.88 75 SER A C 1
ATOM 641 O O . SER A 1 75 ? -8.883 7.685 -10.997 1.00 88.88 75 SER A O 1
ATOM 643 N N . LYS A 1 76 ? -9.078 9.904 -11.312 1.00 83.38 76 LYS A N 1
ATOM 644 C CA . LYS A 1 76 ? -10.205 9.799 -12.250 1.00 83.38 76 LYS A CA 1
ATOM 645 C C . LYS A 1 76 ? -9.760 9.273 -13.616 1.00 83.38 76 LYS A C 1
ATOM 647 O O . LYS A 1 76 ? -10.497 8.532 -14.247 1.00 83.38 76 LYS A O 1
ATOM 652 N N . LYS A 1 77 ? -8.553 9.646 -14.064 1.00 80.69 77 LYS A N 1
ATOM 653 C CA . LYS A 1 77 ? -8.017 9.260 -15.381 1.00 80.69 77 LYS A CA 1
ATOM 654 C C . LYS A 1 77 ? -7.702 7.763 -15.457 1.00 80.69 77 LYS A C 1
ATOM 656 O O . LYS A 1 77 ? -7.909 7.164 -16.501 1.00 80.69 77 LYS A O 1
ATOM 661 N N . LEU A 1 78 ? -7.221 7.182 -14.359 1.00 78.06 78 LEU A N 1
ATOM 662 C CA . LEU A 1 78 ? -6.895 5.757 -14.253 1.00 78.06 78 LEU A CA 1
ATOM 663 C C . LEU A 1 78 ? -8.034 4.931 -13.636 1.00 78.06 78 LEU A C 1
ATOM 665 O O . LEU A 1 78 ? -7.885 3.723 -13.514 1.00 78.06 78 LEU A O 1
ATOM 669 N N . ASN A 1 79 ? -9.134 5.576 -13.222 1.00 83.75 79 ASN A N 1
ATOM 670 C CA . ASN A 1 79 ? -10.225 4.976 -12.448 1.00 83.75 79 ASN A CA 1
ATOM 671 C C . ASN A 1 79 ? -9.714 4.112 -11.278 1.00 83.75 79 ASN A C 1
ATOM 673 O O . ASN A 1 79 ? -10.040 2.932 -11.172 1.00 83.75 79 ASN A O 1
ATOM 677 N N . LYS A 1 80 ? -8.850 4.701 -10.442 1.00 86.25 80 LYS A N 1
ATOM 678 C CA . LYS A 1 80 ? -8.065 3.971 -9.442 1.00 86.25 80 LYS A CA 1
ATOM 679 C C . LYS A 1 80 ? -7.990 4.704 -8.117 1.00 86.25 80 LYS A C 1
ATOM 681 O O . LYS A 1 80 ? -7.757 5.917 -8.096 1.00 86.25 80 LYS A O 1
ATOM 686 N N . GLN A 1 81 ? -8.106 3.949 -7.032 1.00 91.06 81 GLN A N 1
ATOM 687 C CA . GLN A 1 81 ? -7.779 4.399 -5.685 1.00 91.06 81 GLN A CA 1
ATOM 688 C C . GLN A 1 81 ? -6.767 3.450 -5.062 1.00 91.06 81 GLN A C 1
ATOM 690 O O . GLN A 1 81 ? -6.919 2.246 -5.213 1.00 91.06 81 GLN A O 1
ATOM 695 N N . PHE A 1 82 ? -5.733 3.972 -4.404 1.00 92.38 82 PHE A N 1
ATOM 696 C CA . PHE A 1 82 ? -4.662 3.146 -3.846 1.00 92.38 82 PHE A CA 1
ATOM 697 C C . PHE A 1 82 ? -4.240 3.639 -2.454 1.00 92.38 82 PHE A C 1
ATOM 699 O O . PHE A 1 82 ? -3.731 4.761 -2.352 1.00 92.38 82 PHE A O 1
ATOM 706 N N . PRO A 1 83 ? -4.465 2.843 -1.394 1.00 94.56 83 PRO A N 1
ATOM 707 C CA . PRO A 1 83 ? -4.116 3.205 -0.028 1.00 94.56 83 PRO A CA 1
ATOM 708 C C . PRO A 1 83 ? -2.673 2.832 0.339 1.00 94.56 83 PRO A C 1
ATOM 710 O O . PRO A 1 83 ? -2.112 1.852 -0.158 1.00 94.56 83 PRO A O 1
ATOM 713 N N . ILE A 1 84 ? -2.104 3.613 1.254 1.00 94.69 84 ILE A N 1
ATOM 714 C CA . ILE A 1 84 ? -0.826 3.382 1.928 1.00 94.69 84 ILE A CA 1
ATOM 715 C C . ILE A 1 84 ? -1.005 3.727 3.408 1.00 94.69 84 ILE A C 1
ATOM 717 O O . ILE A 1 84 ? -1.513 4.805 3.721 1.00 94.69 84 ILE A O 1
ATOM 721 N N . SER A 1 85 ? -0.560 2.859 4.312 1.00 93.69 85 SER A N 1
ATOM 722 C CA . SER A 1 85 ? -0.518 3.127 5.756 1.00 93.69 85 SER A CA 1
ATOM 723 C C . SER A 1 85 ? 0.888 2.984 6.309 1.00 93.69 85 SER A C 1
ATOM 725 O O . SER A 1 85 ? 1.689 2.188 5.825 1.00 93.69 85 SER A O 1
ATOM 727 N N . GLY A 1 86 ? 1.188 3.762 7.345 1.00 91.38 86 GLY A N 1
ATOM 728 C CA . GLY A 1 86 ? 2.470 3.682 8.027 1.00 91.38 86 GLY A CA 1
ATOM 729 C C . GLY A 1 86 ? 2.530 4.544 9.279 1.00 91.38 86 GLY A C 1
ATOM 730 O O . GLY A 1 86 ? 1.568 5.218 9.663 1.00 91.38 86 GLY A O 1
ATOM 731 N N . ILE A 1 87 ? 3.694 4.513 9.916 1.00 88.38 87 ILE A N 1
ATOM 732 C CA . ILE A 1 87 ? 4.053 5.377 11.037 1.00 88.38 87 ILE A CA 1
ATOM 733 C C . ILE A 1 87 ? 5.029 6.425 10.510 1.00 88.38 87 ILE A C 1
ATOM 735 O O . ILE A 1 87 ? 5.950 6.091 9.770 1.00 88.38 87 ILE A O 1
ATOM 739 N N . ALA A 1 88 ? 4.828 7.688 10.878 1.00 82.88 88 ALA A N 1
ATOM 740 C CA . ALA A 1 88 ? 5.748 8.758 10.524 1.00 82.88 88 ALA A CA 1
ATOM 741 C C . ALA A 1 88 ? 5.986 9.688 11.713 1.00 82.88 88 ALA A C 1
ATOM 743 O O . ALA A 1 88 ? 5.047 10.126 12.374 1.00 82.88 88 ALA A O 1
ATOM 744 N N . GLU A 1 89 ? 7.248 10.033 11.949 1.00 78.81 89 GLU A N 1
ATOM 745 C CA . GLU A 1 89 ? 7.617 11.099 12.888 1.00 78.81 89 GLU A CA 1
ATOM 746 C C . GLU A 1 89 ? 7.315 12.479 12.283 1.00 78.81 89 GLU A C 1
ATOM 748 O O . GLU A 1 89 ? 6.869 13.394 12.977 1.00 78.81 89 GLU A O 1
ATOM 753 N N . ASN A 1 90 ? 7.493 12.609 10.962 1.00 84.56 90 ASN A N 1
ATOM 754 C CA . ASN A 1 90 ? 7.294 13.843 10.213 1.00 84.56 90 ASN A CA 1
ATOM 755 C C . ASN A 1 90 ? 6.431 13.619 8.958 1.00 84.56 90 ASN A C 1
ATOM 757 O O . ASN A 1 90 ? 6.846 12.988 7.987 1.00 84.56 90 ASN A O 1
ATOM 761 N N . ILE A 1 91 ? 5.229 14.199 8.939 1.00 87.06 91 ILE A N 1
ATOM 762 C CA . ILE A 1 91 ? 4.291 14.065 7.812 1.00 87.06 91 ILE A CA 1
ATOM 763 C C . ILE A 1 91 ? 4.777 14.787 6.543 1.00 87.06 91 ILE A C 1
ATOM 765 O O . ILE A 1 91 ? 4.413 14.393 5.433 1.00 87.06 91 ILE A O 1
ATOM 769 N N . GLU A 1 92 ? 5.634 15.805 6.651 1.00 87.94 92 GLU A N 1
ATOM 770 C CA . GLU A 1 92 ? 6.180 16.469 5.458 1.00 87.94 92 GLU A CA 1
ATOM 771 C C . GLU A 1 92 ? 7.132 15.549 4.673 1.00 87.94 92 GLU A C 1
ATOM 773 O O . GLU A 1 92 ? 7.151 15.584 3.437 1.00 87.94 92 GLU A O 1
ATOM 778 N N . GLU A 1 93 ? 7.837 14.640 5.354 1.00 87.62 93 GLU A N 1
ATOM 779 C CA . GLU A 1 93 ? 8.634 13.596 4.697 1.00 87.62 93 GLU A CA 1
ATOM 780 C C . GLU A 1 93 ? 7.738 12.620 3.932 1.00 87.62 93 GLU A C 1
ATOM 782 O O . GLU A 1 93 ? 8.017 12.325 2.765 1.00 87.62 93 GLU A O 1
ATOM 787 N N . VAL A 1 94 ? 6.597 12.232 4.517 1.00 89.75 94 VAL A N 1
ATOM 788 C CA . VAL A 1 94 ? 5.567 11.421 3.846 1.00 89.75 94 VAL A CA 1
ATOM 789 C C . VAL A 1 94 ? 5.110 12.083 2.548 1.00 89.75 94 VAL A C 1
ATOM 791 O O . VAL A 1 94 ? 5.097 11.448 1.494 1.00 89.75 94 VAL A O 1
ATOM 794 N N . ILE A 1 95 ? 4.800 13.381 2.582 1.00 90.88 95 ILE A N 1
ATOM 795 C CA . ILE A 1 95 ? 4.364 14.134 1.397 1.00 90.88 95 ILE A CA 1
ATOM 796 C C . ILE A 1 95 ? 5.437 14.103 0.301 1.00 90.88 95 ILE A C 1
ATOM 798 O O . ILE A 1 95 ? 5.123 13.838 -0.864 1.00 90.88 95 ILE A O 1
ATOM 802 N N . SER A 1 96 ? 6.699 14.362 0.656 1.00 89.69 96 SER A N 1
ATOM 803 C CA . SER A 1 96 ? 7.812 14.327 -0.300 1.00 89.69 96 SER A CA 1
ATOM 804 C C . SER A 1 96 ? 8.014 12.933 -0.909 1.00 89.69 96 SER A C 1
ATOM 806 O O . SER A 1 96 ? 8.116 12.805 -2.133 1.00 89.69 96 SER A O 1
ATOM 808 N N . GLY A 1 97 ? 7.958 11.883 -0.084 1.00 90.06 97 GLY A N 1
ATOM 809 C CA . GLY A 1 97 ? 8.101 10.497 -0.512 1.00 90.06 97 GLY A CA 1
ATOM 810 C C . GLY A 1 97 ? 6.975 10.066 -1.447 1.00 90.06 97 GLY A C 1
ATOM 811 O O . GLY A 1 97 ? 7.239 9.512 -2.511 1.00 90.06 97 GLY A O 1
ATOM 812 N N . LEU A 1 98 ? 5.722 10.405 -1.129 1.00 92.06 98 LEU A N 1
ATOM 813 C CA . LEU A 1 98 ? 4.569 10.103 -1.983 1.00 92.06 98 LEU A CA 1
ATOM 814 C C . LEU A 1 98 ? 4.634 10.822 -3.338 1.00 92.06 98 LEU A C 1
ATOM 816 O O . LEU A 1 98 ? 4.247 10.250 -4.363 1.00 92.06 98 LEU A O 1
ATOM 820 N N . ARG A 1 99 ? 5.165 12.054 -3.388 1.00 90.19 99 ARG A N 1
ATOM 821 C CA . ARG A 1 99 ? 5.432 12.752 -4.662 1.00 90.19 99 ARG A CA 1
ATOM 822 C C . ARG A 1 99 ? 6.459 11.997 -5.504 1.00 90.19 99 ARG A C 1
ATOM 824 O O . ARG A 1 99 ? 6.234 11.811 -6.700 1.00 90.19 99 ARG A O 1
ATOM 831 N N . MET A 1 100 ? 7.553 11.543 -4.890 1.00 87.88 100 MET A N 1
ATOM 832 C CA . MET A 1 100 ? 8.583 10.758 -5.578 1.00 87.88 100 MET A CA 1
ATOM 833 C C . MET A 1 100 ? 8.032 9.415 -6.057 1.00 87.88 100 MET A C 1
ATOM 835 O O . MET A 1 100 ? 8.189 9.090 -7.234 1.00 87.88 100 MET A O 1
ATOM 839 N N . LEU A 1 101 ? 7.306 8.694 -5.199 1.00 89.00 101 LEU A N 1
ATOM 840 C CA . LEU A 1 101 ? 6.651 7.430 -5.530 1.00 89.00 101 LEU A CA 1
ATOM 841 C C . LEU A 1 101 ? 5.746 7.594 -6.755 1.00 89.00 101 LEU A C 1
ATOM 843 O O . LEU A 1 101 ? 5.927 6.900 -7.751 1.00 89.00 101 LEU A O 1
ATOM 847 N N . SER A 1 102 ? 4.857 8.591 -6.745 1.00 86.81 102 SER A N 1
ATOM 848 C CA . SER A 1 102 ? 3.928 8.871 -7.855 1.00 86.81 102 SER A CA 1
ATOM 849 C C . SER A 1 102 ? 4.624 9.122 -9.190 1.00 86.81 102 SER A C 1
ATOM 851 O O . SER A 1 102 ? 4.076 8.803 -10.240 1.00 86.81 102 SER A O 1
ATOM 853 N N . SER A 1 103 ? 5.826 9.706 -9.165 1.00 80.12 103 SER A N 1
ATOM 854 C CA . SER A 1 103 ? 6.612 9.958 -10.377 1.00 80.12 103 SER A CA 1
ATOM 855 C C . SER A 1 103 ? 7.241 8.693 -10.975 1.00 80.12 103 SER A C 1
ATOM 857 O O . SER A 1 103 ? 7.657 8.708 -12.135 1.00 80.12 103 SER A O 1
ATOM 859 N N . LEU A 1 104 ? 7.322 7.614 -10.190 1.00 78.81 104 LEU A N 1
ATOM 860 C CA . LEU A 1 104 ? 7.924 6.336 -10.569 1.00 78.81 104 LEU A CA 1
ATOM 861 C C . LEU A 1 104 ? 6.890 5.254 -10.871 1.00 78.81 104 LEU A C 1
ATOM 863 O O . LEU A 1 104 ? 7.181 4.356 -11.662 1.00 78.81 104 LEU A O 1
ATOM 867 N N . MET A 1 105 ? 5.700 5.330 -10.270 1.00 75.44 105 MET A N 1
ATOM 868 C CA . MET A 1 105 ? 4.635 4.369 -10.541 1.00 75.44 105 MET A CA 1
ATOM 869 C C . MET A 1 105 ? 4.223 4.439 -12.009 1.00 75.44 105 MET A C 1
ATOM 871 O O . MET A 1 105 ? 3.940 5.509 -12.555 1.00 75.44 105 MET A O 1
ATOM 875 N N . SER A 1 106 ? 4.180 3.275 -12.657 1.00 61.31 106 SER A N 1
ATOM 876 C CA . SER A 1 106 ? 3.773 3.191 -14.056 1.00 61.31 106 SER A CA 1
ATOM 877 C C . SER A 1 106 ? 2.304 3.577 -14.187 1.00 61.31 106 SER A C 1
ATOM 879 O O . SER A 1 106 ? 1.404 2.906 -13.680 1.00 61.31 106 SER A O 1
ATOM 881 N N . THR A 1 107 ? 2.071 4.686 -14.876 1.00 57.59 107 THR A N 1
ATOM 882 C CA . THR A 1 107 ? 0.753 5.126 -15.315 1.00 57.59 107 THR A CA 1
ATOM 883 C C . THR A 1 107 ? 0.662 4.766 -16.788 1.00 57.59 107 THR A C 1
ATOM 885 O O . THR A 1 107 ? 1.055 5.538 -17.657 1.00 57.59 107 THR A O 1
ATOM 888 N N . GLU A 1 108 ? 0.266 3.524 -17.077 1.00 52.44 108 GLU A N 1
ATOM 889 C CA . GLU A 1 108 ? 0.047 3.084 -18.456 1.00 52.44 108 GLU A CA 1
ATOM 890 C C . GLU A 1 108 ? -0.996 4.013 -19.099 1.00 52.44 108 GLU A C 1
ATOM 892 O O . GLU A 1 108 ? -2.189 3.943 -18.808 1.00 52.44 108 GLU A O 1
ATOM 897 N N . GLU A 1 109 ? -0.554 4.933 -19.960 1.00 46.62 109 GLU A N 1
ATOM 898 C CA . GLU A 1 109 ? -1.456 5.544 -20.926 1.00 46.62 109 GLU A CA 1
ATOM 899 C C . GLU A 1 109 ? -1.776 4.485 -21.979 1.00 46.62 109 GLU A C 1
ATOM 901 O O . GLU A 1 109 ? -0.874 3.863 -22.546 1.00 46.62 109 GLU A O 1
ATOM 906 N N . SER A 1 110 ? -3.071 4.268 -22.227 1.00 37.00 110 SER A N 1
ATOM 907 C CA . SER A 1 110 ? -3.566 3.311 -23.214 1.00 37.00 110 SER A CA 1
ATOM 908 C C . SER A 1 110 ? -2.803 3.462 -24.530 1.00 37.00 110 SER A C 1
ATOM 910 O O . SER A 1 110 ? -2.789 4.553 -25.113 1.00 37.00 110 SER A O 1
ATOM 912 N N . LYS A 1 111 ? -2.190 2.371 -25.001 1.00 40.50 111 LYS A N 1
ATOM 913 C CA . LYS A 1 111 ? -1.504 2.277 -26.296 1.00 40.50 111 LYS A CA 1
ATOM 914 C C . LYS A 1 111 ? -2.498 2.523 -27.438 1.00 40.50 111 LYS A C 1
ATOM 916 O O . LYS A 1 111 ? -3.040 1.597 -28.027 1.00 40.50 111 LYS A O 1
ATOM 921 N N . GLY A 1 112 ? -2.760 3.791 -27.740 1.00 35.69 112 GLY A N 1
ATOM 922 C CA . GLY A 1 112 ? -3.481 4.201 -28.935 1.00 35.69 112 GLY A CA 1
ATOM 923 C C . GLY A 1 112 ? -2.576 4.082 -30.160 1.00 35.69 112 GLY A C 1
ATOM 924 O O . GLY A 1 112 ? -1.447 4.576 -30.152 1.00 35.69 112 GLY A O 1
ATOM 925 N N . LEU A 1 113 ? -3.098 3.478 -31.232 1.00 32.41 113 LEU A N 1
ATOM 926 C CA . LEU A 1 113 ? -2.428 3.260 -32.526 1.00 32.41 113 LEU A CA 1
ATOM 927 C C . LEU A 1 113 ? -1.841 4.540 -33.173 1.00 32.41 113 LEU A C 1
ATOM 929 O O . LEU A 1 113 ? -1.027 4.450 -34.086 1.00 32.41 113 LEU A O 1
ATOM 933 N N . GLY A 1 114 ? -2.226 5.734 -32.707 1.00 35.41 114 GLY A N 1
ATOM 934 C CA . GLY A 1 114 ? -1.745 7.029 -33.208 1.00 35.41 114 GLY A CA 1
ATOM 935 C C . GLY A 1 114 ? -0.397 7.513 -32.648 1.00 35.41 114 GLY A C 1
ATOM 936 O O . GLY A 1 114 ? 0.030 8.612 -32.994 1.00 35.41 114 GLY A O 1
ATOM 937 N N . ASN A 1 115 ? 0.273 6.739 -31.783 1.00 43.25 115 ASN A N 1
ATOM 938 C CA . ASN A 1 115 ? 1.492 7.166 -31.074 1.00 43.25 115 ASN A CA 1
ATOM 939 C C . ASN A 1 115 ? 2.823 6.668 -31.671 1.00 43.25 115 ASN A C 1
ATOM 941 O O . ASN A 1 115 ? 3.870 6.991 -31.122 1.00 43.25 115 ASN A O 1
ATOM 945 N N . LEU A 1 116 ? 2.827 5.958 -32.804 1.00 42.19 116 LEU A N 1
ATOM 946 C CA . LEU A 1 116 ? 4.054 5.416 -33.428 1.00 42.19 116 LEU A CA 1
ATOM 947 C C . LEU A 1 116 ? 5.125 6.477 -33.770 1.00 42.19 116 LEU A C 1
ATOM 949 O O . LEU A 1 116 ? 6.306 6.156 -33.838 1.00 42.19 116 LEU A O 1
ATOM 953 N N . LEU A 1 117 ? 4.726 7.743 -33.942 1.00 41.19 117 LEU A N 1
ATOM 954 C CA . LEU A 1 117 ? 5.623 8.886 -34.179 1.00 41.19 117 LEU A CA 1
ATOM 955 C C . LEU A 1 117 ? 5.689 9.881 -33.009 1.00 41.19 117 LEU A C 1
ATOM 957 O O . LEU A 1 117 ? 6.446 10.850 -33.070 1.00 41.19 117 LEU A O 1
ATOM 961 N N . LYS A 1 118 ? 4.915 9.672 -31.937 1.00 41.03 118 LYS A N 1
ATOM 962 C CA . LYS A 1 118 ? 5.027 10.502 -30.736 1.00 41.03 118 LYS A CA 1
ATOM 963 C C . LYS A 1 118 ? 6.112 9.914 -29.854 1.00 41.03 118 LYS A C 1
ATOM 965 O O . LYS A 1 118 ? 5.920 8.888 -29.210 1.00 41.03 118 LYS A O 1
ATOM 970 N N . PHE A 1 119 ? 7.251 10.597 -29.812 1.00 47.44 119 PHE A N 1
ATOM 971 C CA . PHE A 1 119 ? 8.267 10.343 -28.802 1.00 47.44 119 PHE A CA 1
ATOM 972 C C . PHE A 1 119 ? 7.605 10.422 -27.418 1.00 47.44 119 PHE A C 1
ATOM 974 O O . PHE A 1 119 ? 7.031 11.469 -27.100 1.00 47.44 119 PHE A O 1
ATOM 981 N N . PRO A 1 120 ? 7.631 9.345 -26.612 1.00 47.62 120 PRO A N 1
ATOM 982 C CA . PRO A 1 120 ? 7.074 9.405 -25.272 1.00 47.62 120 PRO A CA 1
ATOM 983 C C . PRO A 1 120 ? 7.809 10.504 -24.500 1.00 47.62 120 PRO A C 1
ATOM 985 O O . PRO A 1 120 ? 9.039 10.580 -24.524 1.00 47.62 120 PRO A O 1
ATOM 988 N N . SER A 1 121 ? 7.050 11.384 -23.845 1.00 40.12 121 SER A N 1
ATOM 989 C CA . SER A 1 121 ? 7.597 12.495 -23.054 1.00 40.12 121 SER A CA 1
ATOM 990 C C . SER A 1 121 ? 8.453 12.001 -21.881 1.00 40.12 121 SER A C 1
ATOM 992 O O . SER A 1 121 ? 9.293 12.741 -21.370 1.00 40.12 121 SER A O 1
ATOM 994 N N . THR A 1 122 ? 8.288 10.734 -21.493 1.00 53.69 122 THR A N 1
ATOM 995 C CA . THR A 1 122 ? 9.054 10.041 -20.460 1.00 53.69 122 THR A CA 1
ATOM 996 C C . THR A 1 122 ? 9.597 8.706 -20.987 1.00 53.69 122 THR A C 1
ATOM 998 O O . THR A 1 122 ? 8.857 7.845 -21.464 1.00 53.69 122 THR A O 1
ATOM 1001 N N . LEU A 1 123 ? 10.922 8.521 -20.919 1.00 54.47 123 LEU A N 1
ATOM 1002 C CA . LEU A 1 123 ? 11.560 7.235 -21.221 1.00 54.47 123 LEU A CA 1
ATOM 1003 C C . LEU A 1 123 ? 11.360 6.282 -20.035 1.00 54.47 123 LEU A C 1
ATOM 1005 O O . LEU A 1 123 ? 12.030 6.421 -19.010 1.00 54.47 123 LEU A O 1
ATOM 1009 N N . ASN A 1 124 ? 10.483 5.298 -20.206 1.00 62.81 124 ASN A N 1
ATOM 1010 C CA . ASN A 1 124 ? 10.330 4.170 -19.287 1.00 62.81 124 ASN A CA 1
ATOM 1011 C C . ASN A 1 124 ? 11.014 2.929 -19.872 1.00 62.81 124 ASN A C 1
ATOM 1013 O O . ASN A 1 124 ? 11.192 2.850 -21.087 1.00 62.81 124 ASN A O 1
ATOM 1017 N N . ALA A 1 125 ? 11.376 1.954 -19.031 1.00 60.94 125 ALA A N 1
ATOM 1018 C CA . ALA A 1 125 ? 12.054 0.730 -19.477 1.00 60.94 125 ALA A CA 1
ATOM 1019 C C . ALA A 1 125 ? 11.281 -0.010 -20.588 1.00 60.94 125 ALA A C 1
ATOM 1021 O O . ALA A 1 125 ? 11.899 -0.538 -21.505 1.00 60.94 125 ALA A O 1
ATOM 1022 N N . GLU A 1 126 ? 9.945 0.043 -20.551 1.00 63.00 126 GLU A N 1
ATOM 1023 C CA . GLU A 1 126 ? 9.053 -0.579 -21.540 1.00 63.00 126 GLU A CA 1
ATOM 1024 C C . GLU A 1 126 ? 9.115 0.074 -22.934 1.00 63.00 126 GLU A C 1
ATOM 1026 O O . GLU A 1 126 ? 8.932 -0.613 -23.930 1.00 63.00 126 GLU A O 1
ATOM 1031 N N . ASN A 1 127 ? 9.418 1.376 -23.025 1.00 68.88 127 ASN A N 1
ATOM 1032 C CA . ASN A 1 127 ? 9.438 2.126 -24.294 1.00 68.88 127 ASN A CA 1
ATOM 1033 C C . ASN A 1 127 ? 10.858 2.547 -24.723 1.00 68.88 127 ASN A C 1
ATOM 1035 O O . ASN A 1 127 ? 11.059 3.071 -25.820 1.00 68.88 127 ASN A O 1
ATOM 1039 N N . ALA A 1 128 ? 11.855 2.374 -23.850 1.00 71.12 128 ALA A N 1
ATOM 1040 C CA . ALA A 1 128 ? 13.227 2.821 -24.077 1.00 71.12 128 ALA A CA 1
ATOM 1041 C C . ALA A 1 128 ? 13.909 2.071 -25.225 1.00 71.12 128 ALA A C 1
ATOM 1043 O O . ALA A 1 128 ? 14.691 2.667 -25.970 1.00 71.12 128 ALA A O 1
ATOM 1044 N N . GLN A 1 129 ? 13.596 0.782 -25.373 1.00 77.38 129 GLN A N 1
ATOM 1045 C CA . GLN A 1 129 ? 14.152 -0.057 -26.425 1.00 77.38 129 GLN A CA 1
ATOM 1046 C C . GLN A 1 129 ? 13.612 0.361 -27.801 1.00 77.38 129 GLN A C 1
ATOM 1048 O O . GLN A 1 129 ? 14.405 0.652 -28.695 1.00 77.38 129 GLN A O 1
ATOM 1053 N N . ASP A 1 130 ? 12.292 0.526 -27.930 1.00 73.38 130 ASP A N 1
ATOM 1054 C CA . ASP A 1 130 ? 11.626 1.025 -29.145 1.00 73.38 130 ASP A CA 1
ATOM 1055 C C . ASP A 1 130 ? 12.109 2.424 -29.537 1.00 73.38 130 ASP A C 1
ATOM 1057 O O . ASP A 1 130 ? 12.438 2.687 -30.696 1.00 73.38 130 ASP A O 1
ATOM 1061 N N . TYR A 1 131 ? 12.250 3.316 -28.555 1.00 75.75 131 TYR A N 1
ATOM 1062 C CA . TYR A 1 131 ? 12.838 4.635 -28.770 1.00 75.75 131 TYR A CA 1
ATOM 1063 C C . TYR A 1 131 ? 14.275 4.545 -29.311 1.00 75.75 131 TYR A C 1
ATOM 1065 O O . TYR A 1 131 ? 14.645 5.268 -30.242 1.00 75.75 131 TYR A O 1
ATOM 1073 N N . GLY A 1 132 ? 15.090 3.654 -28.740 1.00 79.69 132 GLY A N 1
ATOM 1074 C CA . GLY A 1 132 ? 16.459 3.421 -29.186 1.00 79.69 132 GLY A CA 1
ATOM 1075 C C . GLY A 1 132 ? 16.526 2.849 -30.603 1.00 79.69 132 GLY A C 1
ATOM 1076 O O . GLY A 1 132 ? 17.347 3.321 -31.390 1.00 79.69 132 GLY A O 1
ATOM 1077 N N . TYR A 1 133 ? 15.627 1.926 -30.961 1.00 81.88 133 TYR A N 1
ATOM 1078 C CA . TYR A 1 133 ? 15.509 1.394 -32.321 1.00 81.88 133 TYR A CA 1
ATOM 1079 C C . TYR A 1 133 ? 15.205 2.496 -33.339 1.00 81.88 133 TYR A C 1
ATOM 1081 O O . TYR A 1 133 ? 15.927 2.631 -34.327 1.00 81.88 133 TYR A O 1
ATOM 1089 N N . ILE A 1 134 ? 14.195 3.334 -33.077 1.00 82.19 134 ILE A N 1
ATOM 1090 C CA . ILE A 1 134 ? 13.812 4.440 -33.971 1.00 82.19 134 ILE A CA 1
ATOM 1091 C C . ILE A 1 134 ? 14.973 5.428 -34.140 1.00 82.19 134 ILE A C 1
ATOM 1093 O O . ILE A 1 134 ? 15.278 5.858 -35.253 1.00 82.19 134 ILE A O 1
ATOM 1097 N N . ARG A 1 135 ? 15.666 5.776 -33.048 1.00 80.12 135 ARG A N 1
ATOM 1098 C CA . ARG A 1 135 ? 16.841 6.660 -33.103 1.00 80.12 135 ARG A CA 1
ATOM 1099 C C . ARG A 1 135 ? 17.989 6.048 -33.897 1.00 80.12 135 ARG A C 1
ATOM 1101 O O . ARG A 1 135 ? 18.601 6.760 -34.687 1.00 80.12 135 ARG A O 1
ATOM 1108 N N . GLY A 1 136 ? 18.268 4.761 -33.713 1.00 83.94 136 GLY A N 1
ATOM 1109 C CA . GLY A 1 136 ? 19.297 4.073 -34.485 1.00 83.94 136 GLY A CA 1
ATOM 1110 C C . GLY A 1 136 ? 18.945 3.974 -35.969 1.00 83.94 136 GLY A C 1
ATOM 1111 O O . GLY A 1 136 ? 19.825 4.154 -36.805 1.00 83.94 136 GLY A O 1
ATOM 1112 N N . LEU A 1 137 ? 17.662 3.804 -36.311 1.00 87.00 137 LEU A N 1
ATOM 1113 C CA . LEU A 1 137 ? 17.199 3.827 -37.701 1.00 87.00 137 LEU A CA 1
ATOM 1114 C C . LEU A 1 137 ? 17.420 5.209 -38.334 1.00 87.00 137 LEU A C 1
ATOM 1116 O O . LEU A 1 137 ? 17.951 5.301 -39.436 1.00 87.00 137 LEU A O 1
ATOM 1120 N N . LEU A 1 138 ? 17.080 6.288 -37.617 1.00 85.62 138 LEU A N 1
ATOM 1121 C CA . LEU A 1 138 ? 17.338 7.660 -38.069 1.00 85.62 138 LEU A CA 1
ATOM 1122 C C . LEU A 1 138 ? 18.835 7.929 -38.271 1.00 85.62 138 LEU A C 1
ATOM 1124 O O . LEU A 1 138 ? 19.207 8.550 -39.262 1.00 85.62 138 LEU A O 1
ATOM 1128 N N . ILE A 1 139 ? 19.693 7.440 -37.369 1.00 86.25 139 ILE A N 1
ATOM 1129 C CA . ILE A 1 139 ? 21.153 7.520 -37.530 1.00 86.25 139 ILE A CA 1
ATOM 1130 C C . ILE A 1 139 ? 21.585 6.775 -38.799 1.00 86.25 139 ILE A C 1
ATOM 1132 O O . ILE A 1 139 ? 22.344 7.332 -39.588 1.00 86.25 139 ILE A O 1
ATOM 1136 N N . GLY A 1 140 ? 21.063 5.568 -39.034 1.00 85.44 140 GLY A N 1
ATOM 1137 C CA . GLY A 1 140 ? 21.325 4.799 -40.253 1.00 85.44 140 GLY A CA 1
ATOM 1138 C C . GLY A 1 140 ? 20.942 5.555 -41.529 1.00 85.44 140 GLY A C 1
ATOM 1139 O O . GLY A 1 140 ? 21.733 5.613 -42.469 1.00 85.44 140 GLY A O 1
ATOM 1140 N N . ILE A 1 141 ? 19.773 6.209 -41.542 1.00 85.56 141 ILE A N 1
ATOM 1141 C CA . ILE A 1 141 ? 19.310 7.035 -42.672 1.00 85.56 141 ILE A CA 1
ATOM 1142 C C . ILE A 1 141 ? 20.246 8.229 -42.893 1.00 85.56 141 ILE A C 1
ATOM 1144 O O . ILE A 1 141 ? 20.633 8.501 -44.027 1.00 85.56 141 ILE A O 1
ATOM 1148 N N . VAL A 1 142 ? 20.634 8.938 -41.830 1.00 84.69 142 VAL A N 1
ATOM 1149 C CA . VAL A 1 142 ? 21.545 10.089 -41.934 1.00 84.69 142 VAL A CA 1
ATOM 1150 C C . VAL A 1 142 ? 22.915 9.660 -42.458 1.00 84.69 142 VAL A C 1
ATOM 1152 O O . VAL A 1 142 ? 23.445 10.318 -43.348 1.00 84.69 142 VAL A O 1
ATOM 1155 N N . LEU A 1 143 ? 23.470 8.549 -41.966 1.00 83.31 143 LEU A N 1
ATOM 1156 C CA . LEU A 1 143 ? 24.746 8.009 -42.446 1.00 83.31 143 LEU A CA 1
ATOM 1157 C C . LEU A 1 143 ? 24.675 7.619 -43.928 1.00 83.31 143 LEU A C 1
ATOM 1159 O O . LEU A 1 143 ? 25.570 7.970 -44.692 1.00 83.31 143 LEU A O 1
ATOM 1163 N N . MET A 1 144 ? 23.577 6.987 -44.352 1.00 82.38 144 MET A N 1
ATOM 1164 C CA . MET A 1 144 ? 23.335 6.682 -45.763 1.00 82.38 144 MET A CA 1
ATOM 1165 C C . MET A 1 144 ? 23.275 7.960 -46.616 1.00 82.38 144 MET A C 1
ATOM 1167 O O . MET A 1 144 ? 23.871 8.021 -47.689 1.00 82.38 144 MET A O 1
ATOM 1171 N N . LEU A 1 145 ? 22.576 9.000 -46.151 1.00 79.88 145 LEU A N 1
ATOM 1172 C CA . LEU A 1 145 ? 22.482 10.279 -46.860 1.00 79.88 145 LEU A CA 1
ATOM 1173 C C . LEU A 1 145 ? 23.842 10.980 -46.964 1.00 79.88 145 LEU A C 1
ATOM 1175 O O . LEU A 1 145 ? 24.161 11.514 -48.022 1.00 79.88 145 LEU A O 1
ATOM 1179 N N . VAL A 1 146 ? 24.656 10.952 -45.907 1.00 75.81 146 VAL A N 1
ATOM 1180 C CA . VAL A 1 146 ? 26.023 11.499 -45.923 1.00 75.81 146 VAL A CA 1
ATOM 1181 C C . VAL A 1 146 ? 26.908 10.770 -46.936 1.00 75.81 146 VAL A C 1
ATOM 1183 O O . VAL A 1 146 ? 27.738 11.418 -47.563 1.00 75.81 146 VAL A O 1
ATOM 1186 N N . ASP A 1 147 ? 26.707 9.469 -47.153 1.00 69.75 147 ASP A N 1
ATOM 1187 C CA . ASP A 1 147 ? 27.444 8.710 -48.171 1.00 69.75 147 ASP A CA 1
ATOM 1188 C C . ASP A 1 147 ? 26.916 8.948 -49.605 1.00 69.75 147 ASP A C 1
ATOM 1190 O O . ASP A 1 147 ? 27.700 8.974 -50.554 1.00 69.75 147 ASP A O 1
ATOM 1194 N N . ILE A 1 148 ? 25.604 9.149 -49.794 1.00 69.56 148 ILE A N 1
ATOM 1195 C CA . ILE A 1 148 ? 24.975 9.284 -51.128 1.00 69.56 148 ILE A CA 1
ATOM 1196 C C . ILE A 1 148 ? 24.991 10.728 -51.659 1.00 69.56 148 ILE A C 1
ATOM 1198 O O . ILE A 1 148 ? 25.165 10.948 -52.859 1.00 69.56 148 ILE A O 1
ATOM 1202 N N . ILE A 1 149 ? 24.795 11.735 -50.806 1.00 68.25 149 ILE A N 1
ATOM 1203 C CA . ILE A 1 149 ? 24.667 13.138 -51.237 1.00 68.25 149 ILE A CA 1
ATOM 1204 C C . ILE A 1 149 ? 25.951 13.659 -51.920 1.00 68.25 149 ILE A C 1
ATOM 1206 O O . ILE A 1 149 ? 25.840 14.233 -53.008 1.00 68.25 149 ILE A O 1
ATOM 1210 N N . PRO A 1 150 ? 27.169 13.441 -51.379 1.00 62.44 150 PRO A N 1
ATOM 1211 C CA . PRO A 1 150 ? 28.411 13.856 -52.038 1.00 62.44 150 PRO A CA 1
ATOM 1212 C C . PRO A 1 150 ? 28.631 13.167 -53.389 1.00 62.44 150 PRO A C 1
ATOM 1214 O O . PRO A 1 150 ? 29.118 13.800 -54.326 1.00 62.44 150 PRO A O 1
ATOM 1217 N N . TRP A 1 151 ? 28.206 11.903 -53.512 1.00 59.00 151 TRP A N 1
ATOM 1218 C CA . TRP A 1 151 ? 28.230 11.156 -54.770 1.00 59.00 151 TRP A CA 1
ATOM 1219 C C . TRP A 1 151 ? 27.340 11.805 -55.839 1.00 59.00 151 TRP A C 1
ATOM 1221 O O . TRP A 1 151 ? 27.727 11.896 -57.002 1.00 59.00 151 TRP A O 1
ATOM 1231 N N . HIS A 1 152 ? 26.159 12.299 -55.456 1.00 58.81 152 HIS A N 1
ATOM 1232 C CA . HIS A 1 152 ? 25.189 12.871 -56.394 1.00 58.81 152 HIS A CA 1
ATOM 1233 C C . HIS A 1 152 ? 25.499 14.319 -56.813 1.00 58.81 152 HIS A C 1
ATOM 1235 O O . HIS A 1 152 ? 25.175 14.715 -57.929 1.00 58.81 152 HIS A O 1
ATOM 1241 N N . ILE A 1 153 ? 26.161 15.103 -55.954 1.00 62.81 153 ILE A N 1
ATOM 1242 C CA . ILE A 1 153 ? 26.501 16.520 -56.209 1.00 62.81 153 ILE A CA 1
ATOM 1243 C C . ILE A 1 153 ? 27.803 16.669 -57.038 1.00 62.81 153 ILE A C 1
ATOM 1245 O O . ILE A 1 153 ? 28.235 17.774 -57.355 1.00 62.81 153 ILE A O 1
ATOM 1249 N N . GLY A 1 154 ? 28.432 15.563 -57.454 1.00 52.97 154 GLY A N 1
ATOM 1250 C CA . GLY A 1 154 ? 29.580 15.584 -58.372 1.00 52.97 154 GLY A CA 1
ATOM 1251 C C . GLY A 1 154 ? 30.910 15.994 -57.729 1.00 52.97 154 GLY A C 1
ATOM 1252 O O . GLY A 1 154 ? 31.919 16.111 -58.424 1.00 52.97 154 GLY A O 1
ATOM 1253 N N . SER A 1 155 ? 30.956 16.163 -56.403 1.00 52.38 155 SER A N 1
ATOM 1254 C CA . SER A 1 155 ? 32.219 16.275 -55.671 1.00 52.38 155 SER A CA 1
ATOM 1255 C C . SER A 1 155 ? 32.740 14.864 -55.406 1.00 52.38 155 SER A C 1
ATOM 1257 O O . SER A 1 155 ? 32.506 14.284 -54.348 1.00 52.38 155 SER A O 1
ATOM 1259 N N . PHE A 1 156 ? 33.407 14.285 -56.407 1.00 49.69 156 PHE A N 1
ATOM 1260 C CA . PHE A 1 156 ? 34.071 12.982 -56.318 1.00 49.69 156 PHE A CA 1
ATOM 1261 C C . PHE A 1 156 ? 35.242 13.074 -55.324 1.00 49.69 156 PHE A C 1
ATOM 1263 O O . PHE A 1 156 ? 36.403 13.245 -55.690 1.00 49.69 156 PHE A O 1
ATOM 1270 N N . ARG A 1 157 ? 34.937 13.027 -54.027 1.00 52.69 157 ARG A N 1
ATOM 1271 C CA . ARG A 1 157 ? 35.909 12.710 -52.983 1.00 52.69 157 ARG A CA 1
ATOM 1272 C C . ARG A 1 157 ? 35.544 11.329 -52.445 1.00 52.69 157 ARG A C 1
ATOM 1274 O O . ARG A 1 157 ? 34.510 11.216 -51.787 1.00 52.69 157 ARG A O 1
ATOM 1281 N N . PRO A 1 158 ? 36.347 10.290 -52.729 1.00 51.00 158 PRO A N 1
ATOM 1282 C CA . PRO A 1 158 ? 36.057 8.905 -52.368 1.00 51.00 158 PRO A CA 1
ATOM 1283 C C . PRO A 1 158 ? 36.357 8.673 -50.882 1.00 51.00 158 PRO A C 1
ATOM 1285 O O . PRO A 1 158 ? 37.241 7.902 -50.524 1.00 51.00 158 PRO A O 1
ATOM 1288 N N . ASN A 1 159 ? 35.652 9.386 -50.005 1.00 54.31 159 ASN A N 1
ATOM 1289 C CA . ASN A 1 159 ? 35.851 9.292 -48.560 1.00 54.31 159 ASN A CA 1
ATOM 1290 C C . ASN A 1 159 ? 34.705 8.544 -47.855 1.00 54.31 159 ASN A C 1
ATOM 1292 O O . ASN A 1 159 ? 34.795 8.321 -46.651 1.00 54.31 159 ASN A O 1
ATOM 1296 N N . GLY A 1 160 ? 33.638 8.173 -48.576 1.00 58.50 160 GLY A N 1
ATOM 1297 C CA . GLY A 1 160 ? 32.499 7.419 -48.040 1.00 58.50 160 GLY A CA 1
ATOM 1298 C C . GLY A 1 160 ? 32.610 5.924 -48.338 1.00 58.50 160 GLY A C 1
ATOM 1299 O O . GLY A 1 160 ? 32.985 5.545 -49.451 1.00 58.50 160 GLY A O 1
ATOM 1300 N N . VAL A 1 161 ? 32.239 5.068 -47.381 1.00 63.75 161 VAL A N 1
ATOM 1301 C CA . VAL A 1 161 ? 32.430 3.602 -47.452 1.00 63.75 161 VAL A CA 1
ATOM 1302 C C . VAL A 1 161 ? 31.768 3.003 -48.697 1.00 63.75 161 VAL A C 1
ATOM 1304 O O . VAL A 1 161 ? 32.378 2.191 -49.391 1.00 63.75 161 VAL A O 1
ATOM 1307 N N . LEU A 1 162 ? 30.550 3.446 -49.026 1.00 64.00 162 LEU A N 1
ATOM 1308 C CA . LEU A 1 162 ? 29.818 2.980 -50.206 1.00 64.00 162 LEU A CA 1
ATOM 1309 C C 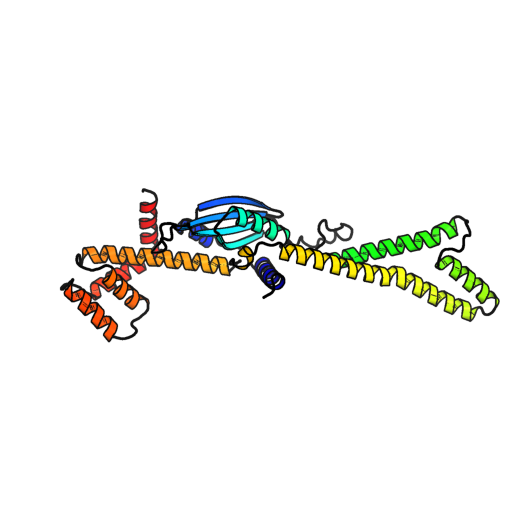. LEU A 1 162 ? 30.466 3.456 -51.521 1.00 64.00 162 LEU A C 1
ATOM 1311 O O . LEU A 1 162 ? 30.570 2.684 -52.471 1.00 64.00 162 LEU A O 1
ATOM 1315 N N . SER A 1 163 ? 30.944 4.704 -51.570 1.00 63.41 163 SER A N 1
ATOM 1316 C CA . SER A 1 163 ? 31.582 5.288 -52.762 1.00 63.41 163 SER A CA 1
ATOM 1317 C C . SER A 1 163 ? 32.921 4.624 -53.108 1.00 63.41 163 SER A C 1
ATOM 1319 O O . SER A 1 163 ? 33.126 4.226 -54.254 1.00 63.41 163 SER A O 1
ATOM 1321 N N . THR A 1 164 ? 33.791 4.407 -52.114 1.00 65.75 164 THR A N 1
ATOM 1322 C CA . THR A 1 164 ? 35.070 3.695 -52.279 1.00 65.75 164 THR A CA 1
ATOM 1323 C C . THR A 1 164 ? 34.842 2.231 -52.666 1.00 65.75 164 THR A C 1
ATOM 1325 O O . THR A 1 164 ? 35.579 1.665 -53.473 1.00 65.75 164 THR A O 1
ATOM 1328 N N . PHE A 1 165 ? 33.784 1.611 -52.133 1.00 68.56 165 PHE A N 1
ATOM 1329 C CA . PHE A 1 165 ? 33.429 0.233 -52.454 1.00 68.56 165 PHE A CA 1
ATOM 1330 C C . PHE A 1 165 ? 32.874 0.061 -53.884 1.00 68.56 165 PHE A C 1
ATOM 1332 O O . PHE A 1 165 ? 33.227 -0.897 -54.580 1.00 68.56 165 PHE A O 1
ATOM 1339 N N . LEU A 1 166 ? 32.045 0.995 -54.363 1.00 66.56 166 LEU A N 1
ATOM 1340 C CA . LEU A 1 166 ? 31.567 1.014 -55.754 1.00 66.56 166 LEU A CA 1
ATOM 1341 C C . LEU A 1 166 ? 32.716 1.200 -56.756 1.00 66.56 166 LEU A C 1
ATOM 1343 O O . LEU A 1 166 ? 32.719 0.602 -57.831 1.00 66.56 166 LEU A O 1
ATOM 1347 N N . GLU A 1 167 ? 33.725 1.990 -56.398 1.00 67.56 167 GLU A N 1
ATOM 1348 C CA . GLU A 1 167 ? 34.917 2.182 -57.225 1.00 67.56 167 GLU A CA 1
ATOM 1349 C C . GLU A 1 167 ? 35.797 0.921 -57.272 1.00 67.56 167 GLU A C 1
ATOM 1351 O O . GLU A 1 167 ? 36.212 0.494 -58.352 1.00 67.56 167 GLU A O 1
ATOM 1356 N N . TYR A 1 168 ? 35.991 0.246 -56.134 1.00 66.56 168 TYR A N 1
ATOM 1357 C CA . TYR A 1 168 ? 36.683 -1.046 -56.072 1.00 66.56 168 TYR A CA 1
ATOM 1358 C C . TYR A 1 168 ? 35.980 -2.126 -56.910 1.00 66.56 168 TYR A C 1
ATOM 1360 O O . TYR A 1 168 ? 36.611 -2.799 -57.728 1.00 66.56 168 TYR A O 1
ATOM 1368 N N . THR A 1 169 ? 34.661 -2.272 -56.764 1.00 63.09 169 THR A N 1
ATOM 1369 C CA . THR A 1 169 ? 33.882 -3.246 -57.550 1.00 63.09 169 THR A CA 1
ATOM 1370 C C . THR A 1 169 ? 33.897 -2.931 -59.041 1.00 63.09 169 THR A C 1
ATOM 1372 O O . THR A 1 169 ? 33.983 -3.861 -59.842 1.00 63.09 169 THR A O 1
ATOM 1375 N N . ARG A 1 170 ? 33.914 -1.649 -59.435 1.00 65.50 170 ARG A N 1
ATOM 1376 C CA . ARG A 1 170 ? 34.099 -1.236 -60.834 1.00 65.50 170 ARG A CA 1
ATOM 1377 C C . ARG A 1 170 ? 35.434 -1.720 -61.405 1.00 65.50 170 ARG A C 1
ATOM 1379 O O . ARG A 1 170 ? 35.453 -2.213 -62.528 1.00 65.50 170 ARG A O 1
ATOM 1386 N N . ILE A 1 171 ? 36.530 -1.621 -60.652 1.00 65.06 171 ILE A N 1
ATOM 1387 C CA . ILE A 1 171 ? 37.859 -2.092 -61.085 1.00 65.06 171 ILE A CA 1
ATOM 1388 C C . ILE A 1 171 ? 37.874 -3.622 -61.246 1.00 65.06 171 ILE A C 1
ATOM 1390 O O . ILE A 1 171 ? 38.363 -4.133 -62.252 1.00 65.06 171 ILE A O 1
ATOM 1394 N N . VAL A 1 172 ? 37.284 -4.361 -60.299 1.00 61.09 172 VAL A N 1
ATOM 1395 C CA . VAL A 1 172 ? 37.203 -5.836 -60.338 1.00 61.09 172 VAL A CA 1
ATOM 1396 C C . VAL A 1 172 ? 36.273 -6.337 -61.456 1.00 61.09 172 VAL A C 1
ATOM 1398 O O . VAL A 1 172 ? 36.547 -7.368 -62.076 1.00 61.09 172 VAL A O 1
ATOM 1401 N N . TYR A 1 173 ? 35.208 -5.590 -61.769 1.00 59.62 173 TYR A N 1
ATOM 1402 C CA . TYR A 1 173 ? 34.243 -5.909 -62.829 1.00 59.62 173 TYR A CA 1
ATOM 1403 C C . TYR A 1 173 ? 34.888 -6.011 -64.217 1.00 59.62 173 TYR A C 1
ATOM 1405 O O . TYR A 1 173 ? 34.505 -6.878 -64.999 1.00 59.62 173 TYR A O 1
ATOM 1413 N N . TYR A 1 174 ? 35.908 -5.193 -64.503 1.00 62.34 174 TYR A N 1
ATOM 1414 C CA . TYR A 1 174 ? 36.655 -5.268 -65.765 1.00 62.34 174 TYR A CA 1
ATOM 1415 C C . TYR A 1 174 ? 37.527 -6.531 -65.895 1.00 62.34 174 TYR A C 1
ATOM 1417 O O . TYR A 1 174 ? 37.910 -6.878 -67.009 1.00 62.34 174 TYR A O 1
ATOM 1425 N N . GLY A 1 175 ? 37.822 -7.233 -64.793 1.00 64.94 175 GLY A N 1
ATOM 1426 C CA . GLY A 1 175 ? 38.605 -8.474 -64.797 1.00 64.94 175 GLY A CA 1
ATOM 1427 C C . GLY A 1 175 ? 37.754 -9.748 -64.773 1.00 64.94 175 GLY A C 1
ATOM 1428 O O . GLY A 1 175 ? 37.999 -10.670 -65.545 1.00 64.94 175 GLY A O 1
ATOM 1429 N N . THR A 1 176 ? 36.750 -9.822 -63.892 1.00 73.62 176 THR A N 1
ATOM 1430 C CA . THR A 1 176 ? 35.846 -10.986 -63.755 1.00 73.62 176 THR A CA 1
ATOM 1431 C C . THR A 1 176 ? 34.427 -10.541 -63.361 1.00 73.62 176 THR A C 1
ATOM 1433 O O . THR A 1 176 ? 34.124 -10.390 -62.173 1.00 73.62 176 THR A O 1
ATOM 1436 N N . PRO A 1 177 ? 33.507 -10.374 -64.332 1.00 69.25 177 PRO A N 1
ATOM 1437 C CA . PRO A 1 177 ? 32.190 -9.775 -64.092 1.00 69.25 177 PRO A CA 1
ATOM 1438 C C . PRO A 1 177 ? 31.333 -10.537 -63.069 1.00 69.25 177 PRO A C 1
ATOM 1440 O O . PRO A 1 177 ? 30.702 -9.926 -62.209 1.00 69.25 177 PRO A O 1
ATOM 1443 N N . GLY A 1 178 ? 31.338 -11.875 -63.119 1.00 69.50 178 GLY A N 1
ATOM 1444 C CA . GLY A 1 178 ? 30.544 -12.713 -62.211 1.00 69.50 178 GLY A CA 1
ATOM 1445 C C . GLY A 1 178 ? 30.994 -12.629 -60.748 1.00 69.50 178 GLY A C 1
ATOM 1446 O O . GLY A 1 178 ? 30.160 -12.572 -59.848 1.00 69.50 178 GLY A O 1
ATOM 1447 N N . PHE A 1 179 ? 32.304 -12.546 -60.505 1.00 72.88 179 PHE A N 1
ATOM 1448 C CA . PHE A 1 179 ? 32.861 -12.390 -59.159 1.00 72.88 179 PHE A CA 1
ATOM 1449 C C . PHE A 1 179 ? 32.565 -10.995 -58.590 1.00 72.88 179 PHE A C 1
ATOM 1451 O O . PHE A 1 179 ? 32.128 -10.872 -57.446 1.00 72.88 179 PHE A O 1
ATOM 1458 N N . ALA A 1 180 ? 32.709 -9.951 -59.411 1.00 67.69 180 ALA A N 1
ATOM 1459 C CA . ALA A 1 180 ? 32.410 -8.575 -59.018 1.00 67.69 180 ALA A CA 1
ATOM 1460 C C . ALA A 1 180 ? 30.942 -8.376 -58.604 1.00 67.69 180 ALA A C 1
ATOM 1462 O O . ALA A 1 180 ? 30.669 -7.667 -57.637 1.00 67.69 180 ALA A O 1
ATOM 1463 N N . ILE A 1 181 ? 30.001 -9.033 -59.291 1.00 71.31 181 ILE A N 1
ATOM 1464 C CA . ILE A 1 181 ? 28.569 -8.977 -58.962 1.00 71.31 181 ILE A CA 1
ATOM 1465 C C . ILE A 1 181 ? 28.288 -9.604 -57.586 1.00 71.31 181 ILE A C 1
ATOM 1467 O O . ILE A 1 181 ? 27.578 -9.009 -56.776 1.00 71.31 181 ILE A O 1
ATOM 1471 N N . VAL A 1 182 ? 28.859 -10.779 -57.295 1.00 76.00 182 VAL A N 1
ATOM 1472 C CA . VAL A 1 182 ? 28.653 -11.476 -56.011 1.00 76.00 182 VAL A CA 1
ATOM 1473 C C . VAL A 1 182 ? 29.265 -10.689 -54.852 1.00 76.00 182 VAL A C 1
ATOM 1475 O O . VAL A 1 182 ? 28.600 -10.468 -53.840 1.00 76.00 182 VAL A O 1
ATOM 1478 N N . VAL A 1 183 ? 30.504 -10.212 -55.013 1.00 74.69 183 VAL A N 1
ATOM 1479 C CA . VAL A 1 183 ? 31.188 -9.387 -54.003 1.00 74.69 183 VAL A CA 1
ATOM 1480 C C . VAL A 1 183 ? 30.446 -8.066 -53.786 1.00 74.69 183 VAL A C 1
ATOM 1482 O O . VAL A 1 183 ? 30.265 -7.643 -52.644 1.00 74.69 183 VAL A O 1
ATOM 1485 N N . GLY A 1 184 ? 29.952 -7.449 -54.863 1.00 70.06 184 GLY A N 1
ATOM 1486 C CA . GLY A 1 184 ? 29.151 -6.230 -54.813 1.00 70.06 184 GLY A CA 1
ATOM 1487 C C . GLY A 1 184 ? 27.854 -6.399 -54.024 1.00 70.06 184 GLY A C 1
ATOM 1488 O O . GLY A 1 184 ? 27.590 -5.630 -53.101 1.00 70.06 184 GLY A O 1
ATOM 1489 N N . MET A 1 185 ? 27.071 -7.438 -54.333 1.00 73.56 185 MET A N 1
ATOM 1490 C CA . MET A 1 185 ? 25.825 -7.729 -53.617 1.00 73.56 185 MET A CA 1
ATOM 1491 C C . MET A 1 185 ? 26.062 -8.060 -52.140 1.00 73.56 185 MET A C 1
ATOM 1493 O O . MET A 1 185 ? 25.330 -7.566 -51.282 1.00 73.56 185 MET A O 1
ATOM 1497 N N . ALA A 1 186 ? 27.094 -8.848 -51.828 1.00 79.62 186 ALA A N 1
ATOM 1498 C CA . ALA A 1 186 ? 27.413 -9.219 -50.452 1.00 79.62 186 ALA A CA 1
ATOM 1499 C C . ALA A 1 186 ? 27.772 -7.995 -49.596 1.00 79.62 186 ALA A C 1
ATOM 1501 O O . ALA A 1 186 ? 27.250 -7.828 -48.496 1.00 79.62 186 ALA A O 1
ATOM 1502 N N . ALA A 1 187 ? 28.619 -7.104 -50.105 1.00 75.75 187 ALA A N 1
ATOM 1503 C CA . ALA A 1 187 ? 29.042 -5.922 -49.363 1.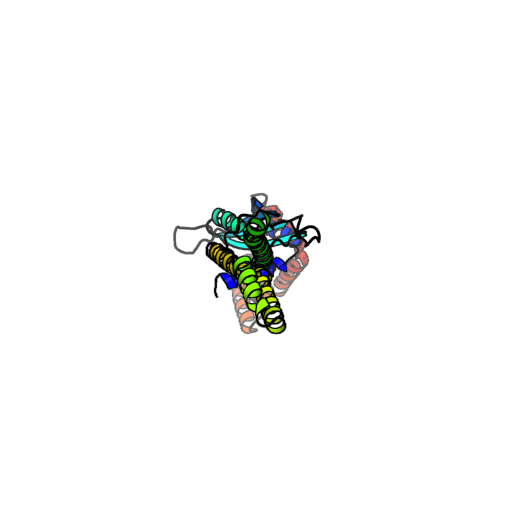00 75.75 187 ALA A CA 1
ATOM 1504 C C . ALA A 1 187 ? 27.937 -4.870 -49.216 1.00 75.75 187 ALA A C 1
ATOM 1506 O O . ALA A 1 187 ? 27.808 -4.287 -48.142 1.00 75.75 187 ALA A O 1
ATOM 1507 N N . ILE A 1 188 ? 27.109 -4.658 -50.247 1.00 79.06 188 ILE A N 1
ATOM 1508 C CA . ILE A 1 188 ? 25.916 -3.804 -50.142 1.00 79.06 188 ILE A CA 1
ATOM 1509 C C . ILE A 1 188 ? 24.965 -4.374 -49.079 1.00 79.06 188 ILE A C 1
ATOM 1511 O O . ILE A 1 188 ? 24.472 -3.635 -48.225 1.00 79.06 188 ILE A O 1
ATOM 1515 N N . GLY A 1 189 ? 24.764 -5.696 -49.078 1.00 80.56 189 GLY A N 1
ATOM 1516 C CA . GLY A 1 189 ? 23.987 -6.391 -48.054 1.00 80.56 189 GLY A CA 1
ATOM 1517 C C . GLY A 1 189 ? 24.545 -6.178 -46.644 1.00 80.56 189 GLY A C 1
ATOM 1518 O O . GLY A 1 189 ? 23.791 -5.833 -45.734 1.00 80.56 189 GLY A O 1
ATOM 1519 N N . ILE A 1 190 ? 25.863 -6.308 -46.458 1.00 84.94 190 ILE A N 1
ATOM 1520 C CA . ILE A 1 190 ? 26.533 -6.064 -45.171 1.00 84.94 190 ILE A CA 1
ATOM 1521 C C . ILE A 1 190 ? 26.386 -4.598 -44.747 1.00 84.94 190 ILE A C 1
ATOM 1523 O O . ILE A 1 190 ? 26.021 -4.337 -43.603 1.00 84.94 190 ILE A O 1
ATOM 1527 N N . TYR A 1 191 ? 26.611 -3.644 -45.653 1.00 83.00 191 TYR A N 1
ATOM 1528 C CA . TYR A 1 191 ? 26.498 -2.208 -45.381 1.00 83.00 191 TYR A CA 1
ATOM 1529 C C . TYR A 1 191 ? 25.104 -1.839 -44.859 1.00 83.00 191 TYR A C 1
ATOM 1531 O O . TYR A 1 191 ? 24.973 -1.241 -43.789 1.00 83.00 191 TYR A O 1
ATOM 1539 N N . PHE A 1 192 ? 24.049 -2.276 -45.551 1.00 84.62 192 PHE A N 1
ATOM 1540 C CA . PHE A 1 192 ? 22.678 -2.016 -45.115 1.00 84.62 192 PHE A CA 1
ATOM 1541 C C . PHE A 1 192 ? 22.291 -2.791 -43.853 1.00 84.62 192 PHE A C 1
ATOM 1543 O O . PHE A 1 192 ? 21.571 -2.256 -43.012 1.00 84.62 192 PHE A O 1
ATOM 1550 N N . THR A 1 193 ? 22.812 -4.006 -43.664 1.00 85.69 193 THR A N 1
ATOM 1551 C CA . THR A 1 193 ? 22.625 -4.769 -42.419 1.00 85.69 193 THR A CA 1
ATOM 1552 C C . THR A 1 193 ? 23.237 -4.033 -41.227 1.00 85.69 193 THR A C 1
ATOM 1554 O O . THR A 1 193 ? 22.613 -3.916 -40.174 1.00 85.69 193 THR A O 1
ATOM 1557 N N . VAL A 1 194 ? 24.438 -3.472 -41.377 1.00 86.50 194 VAL A N 1
ATOM 1558 C CA . VAL A 1 194 ? 25.068 -2.680 -40.316 1.00 86.50 194 VAL A CA 1
ATOM 1559 C C . VAL A 1 194 ? 24.231 -1.435 -40.012 1.00 86.50 194 VAL A C 1
ATOM 1561 O O . VAL A 1 194 ? 23.885 -1.203 -38.853 1.00 86.50 194 VAL A O 1
ATOM 1564 N N . LEU A 1 195 ? 23.855 -0.667 -41.039 1.00 85.94 195 LEU A N 1
ATOM 1565 C CA . LEU A 1 195 ? 23.151 0.606 -40.864 1.00 85.94 195 LEU A CA 1
ATOM 1566 C C . LEU A 1 195 ? 21.725 0.468 -40.332 1.00 85.94 195 LEU A C 1
ATOM 1568 O O . LEU A 1 195 ? 21.315 1.262 -39.487 1.00 85.94 195 LEU A O 1
ATOM 1572 N N . PHE A 1 196 ? 20.964 -0.507 -40.825 1.00 87.12 196 PHE A N 1
ATOM 1573 C CA . PHE A 1 196 ? 19.527 -0.607 -40.562 1.00 87.12 196 PHE A CA 1
ATOM 1574 C C . PHE A 1 196 ? 19.134 -1.758 -39.639 1.00 87.12 196 PHE A C 1
ATOM 1576 O O . PHE A 1 196 ? 17.970 -1.845 -39.256 1.00 87.12 196 PHE A O 1
ATOM 1583 N N . ILE A 1 197 ? 20.078 -2.614 -39.240 1.00 84.75 197 ILE A N 1
ATOM 1584 C CA . ILE A 1 197 ? 19.818 -3.693 -38.279 1.00 84.75 197 ILE A CA 1
ATOM 1585 C C . ILE A 1 197 ? 20.740 -3.550 -37.066 1.00 84.75 197 ILE A C 1
ATOM 1587 O O . ILE A 1 197 ? 20.253 -3.352 -35.952 1.00 84.75 197 ILE A O 1
ATOM 1591 N N . LEU A 1 198 ? 22.065 -3.574 -37.252 1.00 88.75 198 LEU A N 1
ATOM 1592 C CA . LEU A 1 198 ? 23.001 -3.584 -36.118 1.00 88.75 198 LEU A CA 1
ATOM 1593 C C . LEU A 1 198 ? 23.026 -2.263 -35.340 1.00 88.75 198 LEU A C 1
ATOM 1595 O O . LEU A 1 198 ? 22.962 -2.295 -34.112 1.00 88.75 198 LEU A O 1
ATOM 1599 N N . ILE A 1 199 ? 23.083 -1.112 -36.020 1.00 86.88 199 ILE A N 1
ATOM 1600 C CA . ILE A 1 199 ? 23.046 0.202 -35.356 1.00 86.88 199 ILE A CA 1
ATOM 1601 C C . ILE A 1 199 ? 21.732 0.391 -34.574 1.00 86.88 199 ILE A C 1
ATOM 1603 O O . ILE A 1 199 ? 21.807 0.713 -33.386 1.00 86.88 199 ILE A O 1
ATOM 1607 N N . PRO A 1 200 ? 20.537 0.138 -35.151 1.00 87.25 200 PRO A N 1
ATOM 1608 C CA . PRO A 1 200 ? 19.283 0.143 -34.400 1.00 87.25 200 PRO A CA 1
ATOM 1609 C C . PRO A 1 200 ? 19.286 -0.764 -33.172 1.00 87.25 200 PRO A C 1
ATOM 1611 O O . PRO A 1 200 ? 18.888 -0.307 -32.104 1.00 87.25 200 PRO A O 1
ATOM 1614 N N . ILE A 1 201 ? 19.775 -2.005 -33.280 1.00 85.88 201 ILE A N 1
ATOM 1615 C CA . ILE A 1 201 ? 19.866 -2.933 -32.139 1.00 85.88 201 ILE A CA 1
ATOM 1616 C C . ILE A 1 201 ? 20.811 -2.413 -31.058 1.00 85.88 201 ILE A C 1
ATOM 1618 O O . ILE A 1 201 ? 20.452 -2.411 -29.878 1.00 85.88 201 ILE A O 1
ATOM 1622 N N . ALA A 1 202 ? 21.988 -1.924 -31.442 1.00 87.31 202 ALA A N 1
ATOM 1623 C CA . ALA A 1 202 ? 22.942 -1.346 -30.505 1.00 87.31 202 ALA A CA 1
ATOM 1624 C C . ALA A 1 202 ? 22.351 -0.120 -29.787 1.00 87.31 202 ALA A C 1
ATOM 1626 O O . ALA A 1 202 ? 22.471 -0.001 -28.565 1.00 87.31 202 ALA A O 1
ATOM 1627 N N . CYS A 1 203 ? 21.659 0.761 -30.516 1.00 83.75 203 CYS A N 1
ATOM 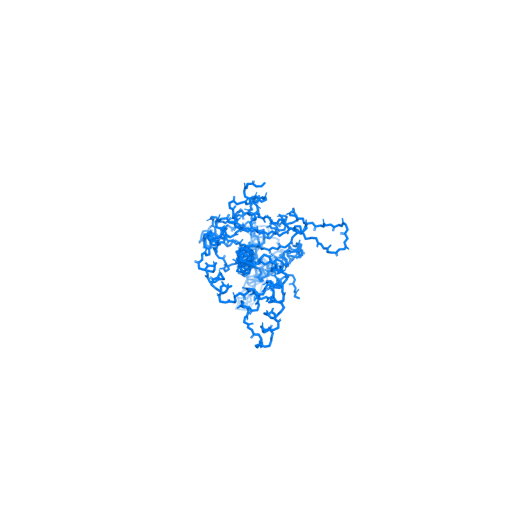1628 C CA . CYS A 1 203 ? 20.962 1.903 -29.934 1.00 83.75 203 CYS A CA 1
ATOM 1629 C C . CYS A 1 203 ? 19.820 1.467 -29.003 1.00 83.75 203 CYS A C 1
ATOM 1631 O O . CYS A 1 203 ? 19.740 1.979 -27.887 1.00 83.75 203 CYS A O 1
ATOM 1633 N N . GLY A 1 204 ? 18.982 0.509 -29.407 1.00 80.31 204 GLY A N 1
ATOM 1634 C CA . GLY A 1 204 ? 17.915 -0.067 -28.578 1.00 80.31 204 GLY A CA 1
ATOM 1635 C C . GLY A 1 204 ? 18.437 -0.554 -27.226 1.00 80.31 204 GLY A C 1
ATOM 1636 O O . GLY A 1 204 ? 17.977 -0.102 -26.175 1.00 80.31 204 GLY A O 1
ATOM 1637 N N . ASN A 1 205 ? 19.480 -1.386 -27.251 1.00 86.75 205 ASN A N 1
ATOM 1638 C CA . ASN A 1 205 ? 20.107 -1.924 -26.043 1.00 86.75 205 ASN A CA 1
ATOM 1639 C C . ASN A 1 205 ? 20.766 -0.834 -25.183 1.00 86.75 205 ASN A C 1
ATOM 1641 O O . ASN A 1 205 ? 20.646 -0.853 -23.958 1.00 86.75 205 ASN A O 1
ATOM 1645 N N . PHE A 1 206 ? 21.432 0.147 -25.800 1.00 85.12 206 PHE A N 1
ATOM 1646 C CA . PHE A 1 206 ? 22.041 1.262 -25.072 1.00 85.12 206 PHE A CA 1
ATOM 1647 C C . PHE A 1 206 ? 20.998 2.093 -24.313 1.00 85.12 206 PHE A C 1
ATOM 1649 O O . PHE A 1 206 ? 21.192 2.405 -23.134 1.00 85.12 206 PHE A O 1
ATOM 1656 N N . TYR A 1 207 ? 19.885 2.447 -24.964 1.00 78.06 207 TYR A N 1
ATOM 1657 C CA . TYR A 1 207 ? 18.823 3.228 -24.327 1.00 78.06 207 TYR A CA 1
ATOM 1658 C C . TYR A 1 207 ? 18.094 2.434 -23.243 1.00 78.06 207 TYR A C 1
ATOM 1660 O O . TYR A 1 207 ? 17.806 3.014 -22.195 1.00 78.06 207 TYR A O 1
ATOM 1668 N N . LEU A 1 208 ? 17.888 1.128 -23.437 1.00 80.06 208 LEU A N 1
ATOM 1669 C CA . LEU A 1 208 ? 17.343 0.232 -22.416 1.00 80.06 208 LEU A CA 1
ATOM 1670 C C . LEU A 1 208 ? 18.226 0.205 -21.156 1.00 80.06 208 LEU A C 1
ATOM 1672 O O . LEU A 1 208 ? 17.744 0.453 -20.047 1.00 80.06 208 LEU A O 1
ATOM 1676 N N . LEU A 1 209 ? 19.536 -0.010 -21.316 1.00 82.44 209 LEU A N 1
ATOM 1677 C CA . LEU A 1 209 ? 20.487 -0.002 -20.197 1.00 82.44 209 LEU A CA 1
ATOM 1678 C C . LEU A 1 209 ? 20.534 1.364 -19.504 1.00 82.44 209 LEU A C 1
ATOM 1680 O O . LEU A 1 209 ? 20.559 1.455 -18.273 1.00 82.44 209 LEU A O 1
ATOM 1684 N N . LYS A 1 210 ? 20.510 2.450 -20.285 1.00 80.19 210 LYS A N 1
ATOM 1685 C CA . LYS A 1 210 ? 20.496 3.816 -19.754 1.00 80.19 210 LYS A CA 1
ATOM 1686 C C . LYS A 1 210 ? 19.225 4.095 -18.950 1.00 80.19 210 LYS A C 1
ATOM 1688 O O . LYS A 1 210 ? 19.328 4.676 -17.868 1.00 80.19 210 LYS A O 1
ATOM 1693 N N . SER A 1 211 ? 18.052 3.676 -19.433 1.00 77.38 211 SER A N 1
ATOM 1694 C CA . SER A 1 211 ? 16.788 3.850 -18.709 1.00 77.38 211 SER A CA 1
ATOM 1695 C C . SER A 1 211 ? 16.738 3.007 -17.443 1.00 77.38 211 SER A C 1
ATOM 1697 O O . SER A 1 211 ? 16.349 3.523 -16.402 1.00 77.38 211 SER A O 1
ATOM 1699 N N . GLN A 1 212 ? 17.205 1.755 -17.491 1.00 80.81 212 GLN A N 1
ATOM 1700 C CA . GLN A 1 212 ? 17.269 0.884 -16.314 1.00 80.81 212 GLN A CA 1
ATOM 1701 C C . GLN A 1 212 ? 18.190 1.472 -15.241 1.00 80.81 212 GLN A C 1
ATOM 1703 O O . GLN A 1 212 ? 17.812 1.554 -14.075 1.00 80.81 212 GLN A O 1
ATOM 1708 N N . LYS A 1 213 ? 19.373 1.965 -15.626 1.00 82.19 213 LYS A N 1
ATOM 1709 C CA . LYS A 1 213 ? 20.308 2.607 -14.691 1.00 82.19 213 LYS A CA 1
ATOM 1710 C C . LYS A 1 213 ? 19.740 3.896 -14.093 1.00 82.19 213 LYS A C 1
ATOM 1712 O O . LYS A 1 213 ? 19.936 4.159 -12.909 1.00 82.19 213 LYS A O 1
ATOM 1717 N N . ALA A 1 214 ? 19.048 4.705 -14.894 1.00 79.19 214 ALA A N 1
ATOM 1718 C CA . ALA A 1 214 ? 18.387 5.913 -14.408 1.00 79.19 214 ALA A CA 1
ATOM 1719 C C . ALA A 1 214 ? 17.232 5.585 -13.452 1.00 79.19 214 ALA A C 1
ATOM 1721 O O . ALA A 1 214 ? 17.091 6.244 -12.427 1.00 79.19 214 ALA A O 1
ATOM 1722 N N . PHE A 1 215 ? 16.444 4.557 -13.764 1.00 79.81 215 PHE A N 1
ATOM 1723 C CA . PHE A 1 215 ? 15.359 4.074 -12.919 1.00 79.81 215 PHE A CA 1
ATOM 1724 C C . PHE A 1 215 ? 15.878 3.563 -11.571 1.00 79.81 215 PHE A C 1
ATOM 1726 O O . PHE A 1 215 ? 15.418 4.045 -10.542 1.00 79.81 215 PHE A O 1
ATOM 1733 N N . ARG A 1 216 ? 16.905 2.699 -11.564 1.00 82.88 216 ARG A N 1
ATOM 1734 C CA . ARG A 1 216 ? 17.535 2.208 -10.324 1.00 82.88 216 ARG A CA 1
ATOM 1735 C C . ARG A 1 216 ? 17.987 3.347 -9.416 1.00 82.88 216 ARG A C 1
ATOM 1737 O O . ARG A 1 216 ? 17.605 3.379 -8.258 1.00 82.88 216 ARG A O 1
ATOM 1744 N N . ARG A 1 217 ? 18.686 4.346 -9.968 1.00 84.19 217 ARG A N 1
ATOM 1745 C CA . ARG A 1 217 ? 19.101 5.538 -9.205 1.00 84.19 217 ARG A CA 1
ATOM 1746 C C . ARG A 1 217 ? 17.928 6.291 -8.586 1.00 84.19 217 ARG A C 1
ATOM 1748 O O . ARG A 1 217 ? 18.056 6.814 -7.490 1.00 84.19 217 ARG A O 1
ATOM 1755 N N . ARG A 1 218 ? 16.795 6.387 -9.287 1.00 82.88 218 ARG A N 1
ATOM 1756 C CA . ARG A 1 218 ? 15.604 7.061 -8.749 1.00 82.88 218 ARG A CA 1
ATOM 1757 C C . ARG A 1 218 ? 14.937 6.249 -7.641 1.00 82.88 218 ARG A C 1
ATOM 1759 O O . ARG A 1 218 ? 14.460 6.850 -6.688 1.00 82.88 218 ARG A O 1
ATOM 1766 N N . VAL A 1 219 ? 14.925 4.921 -7.755 1.00 85.00 219 VAL A N 1
ATOM 1767 C CA . VAL A 1 219 ? 14.437 4.025 -6.694 1.00 85.00 219 VAL A CA 1
ATOM 1768 C C . VAL A 1 219 ? 15.354 4.080 -5.471 1.00 85.00 219 VAL A C 1
ATOM 1770 O O . VAL A 1 219 ? 14.866 4.161 -4.353 1.00 85.00 219 VAL A O 1
ATOM 1773 N N . GLU A 1 220 ? 16.673 4.123 -5.661 1.00 85.50 220 GLU A N 1
ATOM 1774 C CA . GLU A 1 220 ? 17.646 4.285 -4.569 1.00 85.50 220 GLU A CA 1
ATOM 1775 C C . GLU A 1 220 ? 17.454 5.601 -3.797 1.00 85.50 220 GLU A C 1
ATOM 1777 O O . GLU A 1 220 ? 17.671 5.635 -2.587 1.00 85.50 220 GLU A O 1
ATOM 1782 N N . MET A 1 221 ? 17.014 6.662 -4.485 1.00 86.25 221 MET A N 1
ATOM 1783 C CA . MET A 1 221 ? 16.682 7.961 -3.889 1.00 86.25 221 MET A CA 1
ATOM 1784 C C . MET A 1 221 ? 15.341 7.975 -3.142 1.00 86.25 221 MET A C 1
ATOM 1786 O O . MET A 1 221 ? 15.041 8.981 -2.500 1.00 86.25 221 MET A O 1
ATOM 1790 N N . LEU A 1 222 ? 14.516 6.922 -3.230 1.00 86.50 222 LEU A N 1
ATOM 1791 C CA . LEU A 1 222 ? 13.278 6.869 -2.455 1.00 86.50 222 LEU A CA 1
ATOM 1792 C C . LEU A 1 222 ? 13.593 6.795 -0.952 1.00 86.50 222 LEU A C 1
ATOM 1794 O O . LEU A 1 222 ? 14.488 6.033 -0.559 1.00 86.50 222 LEU A O 1
ATOM 1798 N N . PRO A 1 223 ? 12.845 7.545 -0.122 1.00 86.69 223 PRO A N 1
ATOM 1799 C CA . PRO A 1 223 ? 12.966 7.470 1.327 1.00 86.69 223 PRO A CA 1
ATOM 1800 C C . PRO A 1 223 ? 12.755 6.050 1.855 1.00 86.69 223 PRO A C 1
ATOM 1802 O O . PRO A 1 223 ? 11.836 5.358 1.414 1.00 86.69 223 PRO A O 1
ATOM 1805 N N . ASP A 1 224 ? 13.571 5.647 2.830 1.00 86.12 224 ASP A N 1
ATOM 1806 C CA . ASP A 1 224 ? 13.534 4.296 3.405 1.00 86.12 224 ASP A CA 1
ATOM 1807 C C . ASP A 1 224 ? 12.189 3.970 4.064 1.00 86.12 224 ASP A C 1
ATOM 1809 O O . ASP A 1 224 ? 11.677 2.868 3.879 1.00 86.12 224 ASP A O 1
ATOM 1813 N N . PHE A 1 225 ? 11.561 4.955 4.720 1.00 85.50 225 PHE A N 1
ATOM 1814 C CA . PHE A 1 225 ? 10.279 4.771 5.411 1.00 85.50 225 PHE A CA 1
ATOM 1815 C C . PHE A 1 225 ? 9.167 4.248 4.487 1.00 85.50 225 PHE A C 1
ATOM 1817 O O . PHE A 1 225 ? 8.266 3.547 4.940 1.00 85.50 225 PHE A O 1
ATOM 1824 N N . LEU A 1 226 ? 9.210 4.560 3.182 1.00 86.44 226 LEU A N 1
ATOM 1825 C CA . LEU A 1 226 ? 8.200 4.073 2.239 1.00 86.44 226 LEU A CA 1
ATOM 1826 C C . LEU A 1 226 ? 8.226 2.549 2.136 1.00 86.44 226 LEU A C 1
ATOM 1828 O O . LEU A 1 226 ? 7.186 1.946 1.923 1.00 86.44 226 LEU A O 1
ATOM 1832 N N . PHE A 1 227 ? 9.387 1.919 2.293 1.00 86.19 227 PHE A N 1
ATOM 1833 C CA . PHE A 1 227 ? 9.511 0.466 2.202 1.00 86.19 227 PHE A CA 1
ATOM 1834 C C . PHE A 1 227 ? 9.074 -0.258 3.483 1.00 86.19 227 PHE A C 1
ATOM 1836 O O . PHE A 1 227 ? 8.905 -1.474 3.458 1.00 86.19 227 PHE A O 1
ATOM 1843 N N . GLU A 1 228 ? 8.857 0.481 4.571 1.00 87.31 228 GLU A N 1
ATOM 1844 C CA . GLU A 1 228 ? 8.287 -0.017 5.830 1.00 87.31 228 GLU A CA 1
ATOM 1845 C C . GLU A 1 228 ? 6.761 0.161 5.887 1.00 87.31 228 GLU A C 1
ATOM 1847 O O . GLU A 1 228 ? 6.108 -0.318 6.813 1.00 87.31 228 GLU A O 1
ATOM 1852 N N . CYS A 1 229 ? 6.181 0.850 4.899 1.00 90.69 229 CYS A N 1
ATOM 1853 C CA . CYS A 1 229 ? 4.746 1.077 4.814 1.00 90.69 229 CYS A CA 1
ATOM 1854 C C . CYS A 1 229 ? 3.996 -0.155 4.297 1.00 90.69 229 CYS A C 1
ATOM 1856 O O . CYS A 1 229 ? 4.520 -0.997 3.566 1.00 90.69 229 CYS A O 1
ATOM 1858 N N . GLU A 1 230 ? 2.709 -0.201 4.608 1.00 92.06 230 GLU A N 1
ATOM 1859 C CA . GLU A 1 230 ? 1.772 -1.156 4.034 1.00 92.06 230 GLU A CA 1
ATOM 1860 C C . GLU A 1 230 ? 1.088 -0.532 2.816 1.00 92.06 230 GLU A C 1
ATOM 1862 O O . GLU A 1 230 ? 0.815 0.669 2.769 1.00 92.06 230 GLU A O 1
ATOM 1867 N N . PHE A 1 231 ? 0.789 -1.359 1.816 1.00 92.25 231 PHE A N 1
ATOM 1868 C CA . PHE A 1 231 ? 0.330 -0.911 0.502 1.00 92.25 231 PHE A CA 1
ATOM 1869 C C . PHE A 1 231 ? -0.883 -1.714 0.039 1.00 92.25 231 PHE A C 1
ATOM 1871 O O . PHE A 1 231 ? -0.887 -2.941 0.158 1.00 92.25 231 PHE A O 1
ATOM 1878 N N . GLY A 1 232 ? -1.870 -1.047 -0.566 1.00 91.88 232 GLY A N 1
ATOM 1879 C CA . GLY A 1 232 ? -3.023 -1.713 -1.176 1.00 91.88 232 GLY A CA 1
ATOM 1880 C C . GLY A 1 232 ? -3.831 -2.525 -0.160 1.00 91.88 232 GLY A C 1
ATOM 1881 O O . GLY A 1 232 ? -4.260 -1.994 0.863 1.00 91.88 232 GLY A O 1
ATOM 1882 N N . SER A 1 233 ? -4.011 -3.822 -0.427 1.00 88.62 233 SER A N 1
ATOM 1883 C CA . SER A 1 233 ? -4.765 -4.738 0.441 1.00 88.62 233 SER A CA 1
ATOM 1884 C C . SER A 1 233 ? -4.219 -4.817 1.864 1.00 88.62 233 SER A C 1
ATOM 1886 O O . SER A 1 233 ? -4.998 -4.967 2.800 1.00 88.62 233 SER A O 1
ATOM 1888 N N . ASP A 1 234 ? -2.901 -4.696 2.038 1.00 90.69 234 ASP A N 1
ATOM 1889 C CA . ASP A 1 234 ? -2.278 -4.774 3.363 1.00 90.69 234 ASP A CA 1
ATOM 1890 C C . ASP A 1 234 ? -2.660 -3.549 4.200 1.00 90.69 234 ASP A C 1
ATOM 1892 O O . ASP A 1 234 ? -3.033 -3.684 5.363 1.00 90.69 234 ASP A O 1
ATOM 1896 N N . ALA A 1 235 ? -2.682 -2.367 3.574 1.00 91.56 235 ALA A N 1
ATOM 1897 C CA . ALA A 1 235 ? -3.119 -1.140 4.231 1.00 91.56 235 ALA A CA 1
ATOM 1898 C C . ALA A 1 235 ? -4.611 -1.194 4.606 1.00 91.56 235 ALA A C 1
ATOM 1900 O O . ALA A 1 235 ? -5.007 -0.759 5.689 1.00 91.56 235 ALA A O 1
ATOM 1901 N N . GLU A 1 236 ? -5.458 -1.768 3.744 1.00 90.81 236 GLU A N 1
ATOM 1902 C CA . GLU A 1 236 ? -6.869 -2.001 4.081 1.00 90.81 236 GLU A CA 1
ATOM 1903 C C . GLU A 1 236 ? -7.033 -3.000 5.230 1.00 90.81 236 GLU A C 1
ATOM 1905 O O . GLU A 1 236 ? -7.849 -2.783 6.129 1.00 90.81 236 GLU A O 1
ATOM 1910 N N . ALA A 1 237 ? -6.266 -4.092 5.224 1.00 88.25 237 ALA A N 1
ATOM 1911 C CA . ALA A 1 237 ? -6.300 -5.093 6.282 1.00 88.25 237 ALA A CA 1
ATOM 1912 C C . ALA A 1 237 ? -5.902 -4.482 7.631 1.00 88.25 237 ALA A C 1
ATOM 1914 O O . ALA A 1 237 ? -6.593 -4.701 8.628 1.00 88.25 237 ALA A O 1
ATOM 1915 N N . PHE A 1 238 ? -4.859 -3.652 7.648 1.00 89.69 238 PHE A N 1
ATOM 1916 C CA . PHE A 1 238 ? -4.425 -2.928 8.836 1.00 89.69 238 PHE A CA 1
ATOM 1917 C C . PHE A 1 238 ? -5.488 -1.955 9.349 1.00 89.69 238 PHE A C 1
ATOM 1919 O O . PHE A 1 238 ? -5.825 -1.982 10.535 1.00 89.69 238 PHE A O 1
ATOM 1926 N N . LEU A 1 239 ? -6.091 -1.149 8.468 1.00 88.94 239 LEU A N 1
ATOM 1927 C CA . LEU A 1 239 ? -7.190 -0.249 8.832 1.00 88.94 239 LEU A CA 1
ATOM 1928 C C . LEU A 1 239 ? -8.370 -1.016 9.446 1.00 88.94 239 LEU A C 1
ATOM 1930 O O . LEU A 1 239 ? -8.903 -0.634 10.491 1.00 88.94 239 LEU A O 1
ATOM 1934 N N . ASN A 1 240 ? -8.759 -2.129 8.827 1.00 86.25 240 ASN A N 1
ATOM 1935 C CA . ASN A 1 240 ? -9.860 -2.961 9.299 1.00 86.25 240 ASN A CA 1
ATOM 1936 C C . ASN A 1 240 ? -9.538 -3.654 10.627 1.00 86.25 240 ASN A C 1
ATOM 1938 O O . ASN A 1 240 ? -10.407 -3.766 11.495 1.00 86.25 240 ASN A O 1
ATOM 1942 N N . GLN A 1 241 ? -8.288 -4.067 10.834 1.00 87.44 241 GLN A N 1
ATOM 1943 C CA . GLN A 1 241 ? -7.825 -4.606 12.109 1.00 87.44 241 GLN A CA 1
ATOM 1944 C C . GLN A 1 241 ? -7.859 -3.544 13.214 1.00 87.44 241 GLN A C 1
ATOM 1946 O O . GLN A 1 241 ? -8.337 -3.827 14.317 1.00 87.44 241 GLN A O 1
ATOM 1951 N N . GLN A 1 242 ? -7.417 -2.316 12.923 1.00 86.38 242 GLN A N 1
ATOM 1952 C CA . GLN A 1 242 ? -7.532 -1.201 13.860 1.00 86.38 242 GLN A CA 1
ATOM 1953 C C . GLN A 1 242 ? -8.991 -0.925 14.217 1.00 86.38 242 GLN A C 1
ATOM 1955 O O . GLN A 1 242 ? -9.316 -0.804 15.398 1.00 86.38 242 GLN A O 1
ATOM 1960 N N . TYR A 1 243 ? -9.876 -0.878 13.219 1.00 86.19 243 TYR A N 1
ATOM 1961 C CA . TYR A 1 243 ? -11.301 -0.659 13.443 1.00 86.19 243 TYR A CA 1
ATOM 1962 C C . TYR A 1 243 ? -11.912 -1.762 14.308 1.00 86.19 243 TYR A C 1
ATOM 1964 O O . TYR A 1 243 ? -12.582 -1.472 15.297 1.00 86.19 243 TYR A O 1
ATOM 1972 N N . LYS A 1 244 ? -11.614 -3.032 14.017 1.00 85.31 244 LYS A N 1
ATOM 1973 C CA . LYS A 1 244 ? -12.078 -4.165 14.825 1.00 85.31 244 LYS A CA 1
ATOM 1974 C C . LYS A 1 244 ? -11.614 -4.058 16.282 1.00 85.31 244 LYS A C 1
ATOM 1976 O O . LYS A 1 244 ? -12.416 -4.271 17.188 1.00 85.31 244 LYS A O 1
ATOM 1981 N N . SER A 1 245 ? -10.354 -3.686 16.506 1.00 86.00 245 SER A N 1
ATOM 1982 C CA . SER A 1 245 ? -9.798 -3.467 17.849 1.00 86.00 245 SER A CA 1
ATOM 1983 C C . SER A 1 245 ? -10.473 -2.296 18.577 1.00 86.00 245 SER A C 1
ATOM 1985 O O . SER A 1 245 ? -10.831 -2.407 19.749 1.00 86.00 245 SER A O 1
ATOM 1987 N N . TYR A 1 246 ? -10.726 -1.188 17.874 1.00 84.81 246 TYR A N 1
ATOM 1988 C CA . TYR A 1 246 ? -11.453 -0.036 18.409 1.00 84.81 246 TYR A CA 1
ATOM 1989 C C . TYR A 1 246 ? -12.873 -0.413 18.856 1.00 84.81 246 TYR A C 1
ATOM 1991 O O . TYR A 1 246 ? -13.273 -0.111 19.982 1.00 84.81 246 TYR A O 1
ATOM 1999 N N . ILE A 1 247 ? -13.608 -1.146 18.015 1.00 83.25 247 ILE A N 1
ATOM 2000 C CA . ILE A 1 247 ? -14.947 -1.640 18.348 1.00 83.25 247 ILE A CA 1
ATOM 2001 C C . ILE A 1 247 ? -14.921 -2.576 19.558 1.00 83.25 247 ILE A C 1
ATOM 2003 O O . ILE A 1 247 ? -15.769 -2.452 20.442 1.00 83.25 247 ILE A O 1
ATOM 2007 N N . GLU A 1 248 ? -13.952 -3.484 19.631 1.00 85.31 248 GLU A N 1
ATOM 2008 C CA . GLU A 1 248 ? -13.837 -4.412 20.756 1.00 85.31 248 GLU A CA 1
ATOM 2009 C C . GLU A 1 248 ? -13.547 -3.687 22.078 1.00 85.31 248 GLU A C 1
ATOM 2011 O O . GLU A 1 248 ? -14.148 -4.000 23.106 1.00 85.31 248 GLU A O 1
ATOM 2016 N N . ASN A 1 249 ? -12.706 -2.650 22.056 1.00 86.19 249 ASN A N 1
ATOM 2017 C CA . ASN A 1 249 ? -12.453 -1.826 23.237 1.00 86.19 249 ASN A CA 1
ATOM 2018 C C . ASN A 1 249 ? -13.705 -1.073 23.705 1.00 86.19 249 ASN A C 1
ATOM 2020 O O . ASN A 1 249 ? -13.975 -1.031 24.906 1.00 86.19 249 ASN A O 1
ATOM 2024 N N . ILE A 1 250 ? -14.509 -0.545 22.775 1.00 85.19 250 ILE A N 1
ATOM 2025 C CA . ILE A 1 250 ? -15.802 0.070 23.104 1.00 85.19 250 ILE A CA 1
ATOM 2026 C C . ILE A 1 250 ? -16.743 -0.947 23.759 1.00 85.19 250 ILE A C 1
ATOM 2028 O O . ILE A 1 250 ? -17.372 -0.644 24.776 1.00 85.19 250 ILE A O 1
ATOM 2032 N N . LYS A 1 251 ? -16.844 -2.157 23.193 1.00 86.19 251 LYS A N 1
ATOM 2033 C CA . LYS A 1 251 ? -17.683 -3.231 23.746 1.00 86.19 251 LYS A CA 1
ATOM 2034 C C . LYS A 1 251 ? -17.244 -3.586 25.159 1.00 86.19 251 LYS A C 1
ATOM 2036 O O . LYS A 1 251 ? -18.080 -3.608 26.061 1.00 86.19 251 LYS A O 1
ATOM 2041 N N . LYS A 1 252 ? -15.943 -3.795 25.361 1.00 89.50 252 LYS A N 1
ATOM 2042 C CA . LYS A 1 252 ? -15.351 -4.103 26.665 1.00 89.50 252 LYS A CA 1
ATOM 2043 C C . LYS A 1 252 ? -15.693 -3.036 27.707 1.00 89.50 252 LYS A C 1
ATOM 2045 O O . LYS A 1 252 ? -16.176 -3.375 28.785 1.00 89.50 252 LYS A O 1
ATOM 2050 N N . GLU A 1 253 ? -15.523 -1.754 27.385 1.00 88.81 253 GLU A N 1
ATOM 2051 C CA . GLU A 1 253 ? -15.824 -0.664 28.324 1.00 88.81 253 GLU A CA 1
ATOM 2052 C C . GLU A 1 253 ? -17.334 -0.544 28.617 1.00 88.81 253 GLU A C 1
ATOM 2054 O O . GLU A 1 253 ? -17.734 -0.315 29.758 1.00 88.81 253 GLU A O 1
ATOM 2059 N N . GLU A 1 254 ? -18.206 -0.775 27.630 1.00 88.62 254 GLU A N 1
ATOM 2060 C CA . GLU A 1 254 ? -19.659 -0.779 27.847 1.00 88.62 254 GLU A CA 1
ATOM 2061 C C . GLU A 1 254 ? -20.119 -1.969 28.708 1.00 88.62 254 GLU A C 1
ATOM 2063 O O . GLU A 1 254 ? -20.972 -1.797 29.586 1.00 88.62 254 GLU A O 1
ATOM 2068 N N . VAL A 1 255 ? -19.545 -3.164 28.512 1.00 89.94 255 VAL A N 1
ATOM 2069 C CA . VAL A 1 255 ? -19.796 -4.319 29.393 1.00 89.94 255 VAL A CA 1
ATOM 2070 C C . VAL A 1 255 ? -19.319 -4.009 30.807 1.00 89.94 255 VAL A C 1
ATOM 2072 O O . VAL A 1 255 ? -20.062 -4.267 31.756 1.00 89.94 255 VAL A O 1
ATOM 2075 N N . TYR A 1 256 ? -18.137 -3.408 30.966 1.00 91.81 256 TYR A N 1
ATOM 2076 C CA . TYR A 1 256 ? -17.619 -3.014 32.275 1.00 91.81 256 TYR A CA 1
ATOM 2077 C C . TYR A 1 256 ? -18.562 -2.041 32.984 1.00 91.81 256 TYR A C 1
ATOM 2079 O O . TYR A 1 256 ? -19.003 -2.287 34.107 1.00 91.81 256 TYR A O 1
ATOM 2087 N N . ARG A 1 257 ? -18.964 -0.973 32.287 1.00 90.69 257 ARG A N 1
ATOM 2088 C CA . ARG A 1 257 ? -19.879 0.049 32.803 1.00 90.69 257 ARG A CA 1
ATOM 2089 C C . ARG A 1 257 ? -21.209 -0.545 33.264 1.00 90.69 257 ARG A C 1
ATOM 2091 O O . ARG A 1 257 ? -21.726 -0.154 34.310 1.00 90.69 257 ARG A O 1
ATOM 2098 N N . ARG A 1 258 ? -21.784 -1.478 32.497 1.00 90.56 258 ARG A N 1
ATOM 2099 C CA . ARG A 1 258 ? -23.024 -2.166 32.895 1.00 90.56 258 ARG A CA 1
ATOM 2100 C C . ARG A 1 258 ? -22.796 -3.119 34.057 1.00 90.56 258 ARG A C 1
ATOM 2102 O O . ARG A 1 258 ? -23.612 -3.147 34.973 1.00 90.56 258 ARG A O 1
ATOM 2109 N N . SER A 1 259 ? -21.685 -3.843 34.061 1.00 90.88 259 SER A N 1
ATOM 2110 C CA . SER A 1 259 ? -21.310 -4.734 35.161 1.00 90.88 259 SER A CA 1
ATOM 2111 C C . SER A 1 259 ? -21.189 -3.977 36.486 1.00 90.88 259 SER A C 1
ATOM 2113 O O . SER A 1 259 ? -21.753 -4.423 37.479 1.00 90.88 259 SER A O 1
ATOM 2115 N N . LEU A 1 260 ? -20.592 -2.779 36.497 1.00 91.56 260 LEU A N 1
ATOM 2116 C CA . LEU A 1 260 ? -20.496 -1.927 37.694 1.00 91.56 260 LEU A CA 1
ATOM 2117 C C . LEU A 1 260 ? -21.856 -1.472 38.249 1.00 91.56 260 LEU A C 1
ATOM 2119 O O . LEU A 1 260 ? -21.964 -1.158 39.435 1.00 91.56 260 LEU A O 1
ATOM 2123 N N . SER A 1 261 ? -22.906 -1.440 37.419 1.00 90.62 261 SER A N 1
ATOM 2124 C CA . SER A 1 261 ? -24.263 -1.126 37.891 1.00 90.62 261 SER A CA 1
ATOM 2125 C C . SER A 1 261 ? -24.873 -2.245 38.743 1.00 90.62 261 SER A C 1
ATOM 2127 O O . SER A 1 261 ? -25.719 -1.965 39.591 1.00 90.62 261 SER A O 1
ATOM 2129 N N . HIS A 1 262 ? -24.398 -3.481 38.561 1.00 90.25 262 HIS A N 1
ATOM 2130 C CA . HIS A 1 262 ? -24.783 -4.650 39.349 1.00 90.25 262 HIS A CA 1
ATOM 2131 C C . HIS A 1 262 ? -23.770 -4.953 40.461 1.00 90.25 262 HIS A C 1
ATOM 2133 O O . HIS A 1 262 ? -24.175 -5.218 41.585 1.00 90.25 262 HIS A O 1
ATOM 2139 N N . TRP A 1 263 ? -22.469 -4.838 40.177 1.00 93.00 263 TRP A N 1
ATOM 2140 C CA . TRP A 1 263 ? -21.381 -5.203 41.087 1.00 93.00 263 TRP A CA 1
ATOM 2141 C C . TRP A 1 263 ? -20.401 -4.041 41.254 1.00 93.00 263 TRP A C 1
ATOM 2143 O O . TRP A 1 263 ? -19.391 -3.940 40.561 1.00 93.00 263 TRP A O 1
ATOM 2153 N N . ARG A 1 264 ? -20.702 -3.134 42.192 1.00 87.44 264 ARG A N 1
ATOM 2154 C CA . ARG A 1 264 ? -19.929 -1.891 42.400 1.00 87.44 264 ARG A CA 1
ATOM 2155 C C . ARG A 1 264 ? -18.483 -2.110 42.849 1.00 87.44 264 ARG A C 1
ATOM 2157 O O . ARG A 1 264 ? -17.645 -1.252 42.602 1.00 87.44 264 ARG A O 1
ATOM 2164 N N . ASN A 1 265 ? -18.205 -3.234 43.506 1.00 89.75 265 ASN A N 1
ATOM 2165 C CA . ASN A 1 265 ? -16.876 -3.568 44.022 1.00 89.75 265 ASN A CA 1
ATOM 2166 C C . ASN A 1 265 ? -16.037 -4.389 43.022 1.00 89.75 265 ASN A C 1
ATOM 2168 O O . ASN A 1 265 ? -14.962 -4.866 43.387 1.00 89.75 265 ASN A O 1
ATOM 2172 N N . LEU A 1 266 ? -16.522 -4.586 41.788 1.00 89.88 266 LEU A N 1
ATOM 2173 C CA . LEU A 1 266 ? -15.807 -5.335 40.759 1.00 89.88 266 LEU A CA 1
ATOM 2174 C C . LEU A 1 266 ? -14.586 -4.534 40.304 1.00 89.88 266 LEU A C 1
ATOM 2176 O O . LEU A 1 266 ? -14.723 -3.430 39.774 1.00 89.88 266 LEU A O 1
ATOM 2180 N N . LYS A 1 267 ? -13.391 -5.092 40.500 1.00 90.00 267 LYS A N 1
ATOM 2181 C CA . LYS A 1 267 ? -12.148 -4.454 40.058 1.00 90.00 267 LYS A CA 1
ATOM 2182 C C . LYS A 1 267 ? -12.012 -4.531 38.540 1.00 90.00 267 LYS A C 1
ATOM 2184 O O . LYS A 1 267 ? -12.426 -5.514 37.924 1.00 90.00 267 LYS A O 1
ATOM 2189 N N . LYS A 1 268 ? -11.399 -3.506 37.939 1.00 89.44 268 LYS A N 1
ATOM 2190 C CA . LYS A 1 268 ? -11.238 -3.421 36.481 1.00 89.44 268 LYS A CA 1
ATOM 2191 C C . LYS A 1 268 ? -10.358 -4.549 35.950 1.00 89.44 268 LYS A C 1
ATOM 2193 O O . LYS A 1 268 ? -10.672 -5.110 34.909 1.00 89.44 268 LYS A O 1
ATOM 2198 N N . GLU A 1 269 ? -9.306 -4.906 36.677 1.00 90.06 269 GLU A N 1
ATOM 2199 C CA . GLU A 1 269 ? -8.379 -5.977 36.304 1.00 90.06 269 GLU A CA 1
ATOM 2200 C C . GLU A 1 269 ? -9.093 -7.335 36.293 1.00 90.06 269 GLU A C 1
ATOM 2202 O O . GLU A 1 269 ? -9.046 -8.054 35.303 1.00 90.06 269 GLU A O 1
ATOM 2207 N N . GLU A 1 270 ? -9.853 -7.636 37.350 1.00 89.19 270 GLU A N 1
ATOM 2208 C CA . GLU A 1 270 ? -10.622 -8.884 37.471 1.00 89.19 270 GLU A CA 1
ATOM 2209 C C . GLU A 1 270 ? -11.712 -8.991 36.392 1.00 89.19 270 GLU A C 1
ATOM 2211 O O . GLU A 1 270 ? -11.976 -10.073 35.866 1.00 89.19 270 GLU A O 1
ATOM 2216 N N . PHE A 1 271 ? -12.328 -7.859 36.036 1.00 92.81 271 PHE A N 1
ATOM 2217 C CA . PHE A 1 271 ? -13.245 -7.773 34.905 1.00 92.81 271 PHE A CA 1
ATOM 2218 C C . PHE A 1 271 ? -12.549 -8.067 33.568 1.00 92.81 271 PHE A C 1
ATOM 2220 O O . PHE A 1 271 ? -13.082 -8.852 32.784 1.00 92.81 271 PHE A O 1
ATOM 2227 N N . ILE A 1 272 ? -11.400 -7.432 33.298 1.00 90.25 272 ILE A N 1
ATOM 2228 C CA . ILE A 1 272 ? -10.656 -7.602 32.040 1.00 90.25 272 ILE A CA 1
ATOM 2229 C C . ILE A 1 272 ? -10.253 -9.069 31.878 1.00 90.25 272 ILE A C 1
ATOM 2231 O O . ILE A 1 272 ? -10.545 -9.650 30.835 1.00 90.25 272 ILE A O 1
ATOM 2235 N N . ASP A 1 273 ? -9.698 -9.682 32.927 1.00 88.75 273 ASP A N 1
ATOM 2236 C CA . ASP A 1 273 ? -9.295 -11.092 32.924 1.00 88.75 273 ASP A CA 1
ATOM 2237 C C . ASP A 1 273 ? -10.475 -12.015 32.577 1.00 88.75 273 ASP A C 1
ATOM 2239 O O . ASP A 1 273 ? -10.372 -12.886 31.711 1.00 88.75 273 ASP A O 1
ATOM 2243 N N . LEU A 1 274 ? -11.632 -11.812 33.224 1.00 90.62 274 LEU A N 1
ATOM 2244 C CA . LEU A 1 274 ? -12.825 -12.618 32.961 1.00 90.62 274 LEU A CA 1
ATOM 2245 C C . LEU A 1 274 ? -13.367 -12.396 31.541 1.00 90.62 274 LEU A C 1
ATOM 2247 O O . LEU A 1 274 ? -13.731 -13.360 30.865 1.00 90.62 274 LEU A O 1
ATOM 2251 N N . TYR A 1 275 ? -13.433 -11.142 31.088 1.00 89.69 275 TYR A N 1
ATOM 2252 C CA . TYR A 1 275 ? -13.920 -10.785 29.756 1.00 89.69 275 TYR A CA 1
ATOM 2253 C C . TYR A 1 275 ? -13.059 -11.421 28.658 1.00 89.69 275 TYR A C 1
ATOM 2255 O O . TYR A 1 275 ? -13.592 -12.017 27.721 1.00 89.69 275 TYR A O 1
ATOM 2263 N N . GLU A 1 276 ? -11.734 -11.345 28.791 1.00 88.38 276 GLU A N 1
ATOM 2264 C CA . GLU A 1 276 ? -10.788 -11.886 27.814 1.00 88.38 276 GLU A CA 1
ATOM 2265 C C . GLU A 1 276 ? -10.794 -13.416 27.783 1.00 88.38 276 GLU A C 1
ATOM 2267 O O . GLU A 1 276 ? -10.759 -13.997 26.699 1.00 88.38 276 GLU A O 1
ATOM 2272 N N . ILE A 1 277 ? -10.921 -14.086 28.933 1.00 87.25 277 ILE A N 1
ATOM 2273 C CA . ILE A 1 277 ? -11.064 -15.551 28.982 1.00 87.25 277 ILE A CA 1
ATOM 2274 C C . ILE A 1 277 ? -12.346 -16.012 28.292 1.00 87.25 277 ILE A C 1
ATOM 2276 O O . ILE A 1 277 ? -12.347 -17.021 27.588 1.00 87.25 277 ILE A O 1
ATOM 2280 N N . LEU A 1 278 ? -13.447 -15.288 28.484 1.00 87.31 278 LEU A N 1
ATOM 2281 C CA . LEU A 1 278 ? -14.722 -15.649 27.872 1.00 87.31 278 LEU A CA 1
ATOM 2282 C C . LEU A 1 278 ? -14.748 -15.367 26.363 1.00 87.31 278 LEU A C 1
ATOM 2284 O O . LEU A 1 278 ? -15.364 -16.135 25.630 1.00 87.31 278 LEU A O 1
ATOM 2288 N N . GLN A 1 279 ? -14.066 -14.317 25.894 1.00 84.06 279 GLN A N 1
ATOM 2289 C CA . GLN A 1 279 ? -13.934 -14.009 24.463 1.00 84.06 279 GLN A CA 1
ATOM 2290 C C . GLN A 1 279 ? -12.989 -14.968 23.728 1.00 84.06 279 GLN A C 1
ATOM 2292 O O . GLN A 1 279 ? -13.317 -15.455 22.649 1.00 84.06 279 GLN A O 1
ATOM 2297 N N . ASN A 1 280 ? -11.822 -15.256 24.308 1.00 81.06 280 ASN A N 1
ATOM 2298 C CA . ASN A 1 280 ? -10.782 -16.058 23.656 1.00 81.06 280 ASN A CA 1
ATOM 2299 C C . ASN A 1 280 ? -10.979 -17.574 23.835 1.00 81.06 280 ASN A C 1
ATOM 2301 O O . ASN A 1 280 ? -10.275 -18.365 23.208 1.00 81.06 280 ASN A O 1
ATOM 2305 N N . GLY A 1 281 ? -11.940 -17.983 24.668 1.00 72.56 281 GLY A N 1
ATOM 2306 C CA . GLY A 1 281 ? -12.129 -19.367 25.092 1.00 72.56 281 GLY A CA 1
ATOM 2307 C C . GLY A 1 281 ? -11.273 -19.711 26.315 1.00 72.56 281 GLY A C 1
ATOM 2308 O O . GLY A 1 281 ? -10.166 -19.206 26.503 1.00 72.56 281 GLY A O 1
ATOM 2309 N N . PHE A 1 282 ? -11.794 -20.581 27.183 1.00 74.19 282 PHE A N 1
ATOM 2310 C CA . PHE A 1 282 ? -11.087 -20.994 28.395 1.00 74.19 282 PHE A CA 1
ATOM 2311 C C . PHE A 1 282 ? -10.034 -22.064 28.085 1.00 74.19 282 PHE A C 1
ATOM 2313 O O . PHE A 1 282 ? -10.350 -23.127 27.555 1.00 74.19 282 PHE A O 1
ATOM 2320 N N . TYR A 1 283 ? -8.784 -21.802 28.481 1.00 66.81 283 TYR A N 1
ATOM 2321 C CA . TYR A 1 283 ? -7.683 -22.768 28.377 1.00 66.81 283 TYR A CA 1
ATOM 2322 C C . TYR A 1 283 ? -7.894 -23.990 29.288 1.00 66.81 283 TYR A C 1
ATOM 2324 O O . TYR A 1 283 ? -7.617 -25.116 28.884 1.00 66.81 283 TYR A O 1
ATOM 2332 N N . THR A 1 284 ? -8.413 -23.778 30.505 1.00 80.31 284 THR A N 1
ATOM 2333 C CA . THR A 1 284 ? -8.788 -24.823 31.473 1.00 80.31 284 THR A CA 1
ATOM 2334 C C . THR A 1 284 ? -9.972 -24.357 32.332 1.00 80.31 284 THR A C 1
ATOM 2336 O O . THR A 1 284 ? -10.162 -23.159 32.552 1.00 80.31 284 THR A O 1
ATOM 2339 N N . ALA A 1 285 ? -10.770 -25.300 32.850 1.00 84.19 285 ALA A N 1
ATOM 2340 C CA . ALA A 1 285 ? -11.862 -24.993 33.786 1.00 84.19 285 ALA A CA 1
ATOM 2341 C C . ALA A 1 285 ? -11.352 -24.405 35.119 1.00 84.19 285 ALA A C 1
ATOM 2343 O O . ALA A 1 285 ? -12.049 -23.616 35.756 1.00 84.19 285 ALA A O 1
ATOM 2344 N N . GLU A 1 286 ? -10.126 -24.761 35.509 1.00 85.31 286 GLU A N 1
ATOM 2345 C CA . GLU A 1 286 ? -9.442 -24.266 36.706 1.00 85.31 286 GLU A CA 1
ATOM 2346 C C . GLU A 1 286 ? -9.213 -22.749 36.646 1.00 85.31 286 GLU A C 1
ATOM 2348 O O . GLU A 1 286 ? -9.601 -22.036 37.569 1.00 85.31 286 GLU A O 1
ATOM 2353 N N . ASN A 1 287 ? -8.730 -22.227 35.512 1.00 84.31 287 ASN A N 1
ATOM 2354 C CA . ASN A 1 287 ? -8.502 -20.788 35.342 1.00 84.31 287 ASN A CA 1
ATOM 2355 C C . ASN A 1 287 ? -9.794 -19.969 35.498 1.00 84.31 287 ASN A C 1
ATOM 2357 O O . ASN A 1 287 ? -9.796 -18.906 36.124 1.00 84.31 287 ASN A O 1
ATOM 2361 N N . LEU A 1 288 ? -10.905 -20.471 34.948 1.00 87.31 288 LEU A N 1
ATOM 2362 C CA . LEU A 1 288 ? -12.211 -19.832 35.098 1.00 87.31 288 LEU A CA 1
ATOM 2363 C C . LEU A 1 288 ? -12.677 -19.876 36.560 1.00 87.31 288 LEU A C 1
ATOM 2365 O O . LEU A 1 288 ? -13.139 -18.864 37.088 1.00 87.31 288 LEU A O 1
ATOM 2369 N N . TYR A 1 289 ? -12.534 -21.023 37.229 1.00 89.75 289 TYR A N 1
ATOM 2370 C CA . TYR A 1 289 ? -12.903 -21.177 38.636 1.00 89.75 289 TYR A CA 1
ATOM 2371 C C . TYR A 1 289 ? -12.126 -20.216 39.546 1.00 89.75 289 TYR A C 1
ATOM 2373 O O . TYR A 1 289 ? -12.729 -19.546 40.389 1.00 89.75 289 TYR A O 1
ATOM 2381 N N . ASP A 1 290 ? -10.817 -20.084 39.341 1.00 89.44 290 ASP A N 1
ATOM 2382 C CA . ASP A 1 290 ? -9.953 -19.225 40.150 1.00 89.44 290 ASP A CA 1
ATOM 2383 C C . ASP A 1 290 ? -10.308 -17.743 40.035 1.00 89.44 290 ASP A C 1
ATOM 2385 O O . ASP A 1 290 ? -10.309 -17.017 41.036 1.00 89.44 290 ASP A O 1
ATOM 2389 N N . ILE A 1 291 ? -10.622 -17.273 38.827 1.00 89.75 291 ILE A N 1
ATOM 2390 C CA . ILE A 1 291 ? -11.036 -15.882 38.608 1.00 89.75 291 ILE A CA 1
ATOM 2391 C C . ILE A 1 291 ? -12.416 -15.632 39.204 1.00 89.75 291 ILE A C 1
ATOM 2393 O O . ILE A 1 291 ? -12.609 -14.628 39.887 1.00 89.75 291 ILE A O 1
ATOM 2397 N N . LEU A 1 292 ? -13.356 -16.567 39.052 1.00 91.06 292 LEU A N 1
ATOM 2398 C CA . LEU A 1 292 ? -14.669 -16.450 39.687 1.00 91.06 292 LEU A CA 1
ATOM 2399 C C . LEU A 1 292 ? -14.568 -16.446 41.213 1.00 91.06 292 LEU A C 1
ATOM 2401 O O . LEU A 1 292 ? -15.290 -15.696 41.867 1.00 91.06 292 LEU A O 1
ATOM 2405 N N . CYS A 1 293 ? -13.658 -17.230 41.791 1.00 91.00 293 CYS A N 1
ATOM 2406 C CA . CYS A 1 293 ? -13.394 -17.202 43.226 1.00 91.00 293 CYS A CA 1
ATOM 2407 C C . CYS A 1 293 ? -12.797 -15.862 43.668 1.00 91.00 293 CYS A C 1
ATOM 2409 O O . CYS A 1 293 ? -13.206 -15.334 44.702 1.00 91.00 293 CYS A O 1
ATOM 2411 N N . ARG A 1 294 ? -11.866 -15.286 42.894 1.00 90.19 294 ARG A N 1
ATOM 2412 C CA . ARG A 1 294 ? -11.314 -13.944 43.152 1.00 90.19 294 ARG A CA 1
ATOM 2413 C C . ARG A 1 294 ? -12.401 -12.872 43.109 1.00 90.19 294 ARG A C 1
ATOM 2415 O O . ARG A 1 294 ? -12.543 -12.130 44.078 1.00 90.19 294 ARG A O 1
ATOM 2422 N N . 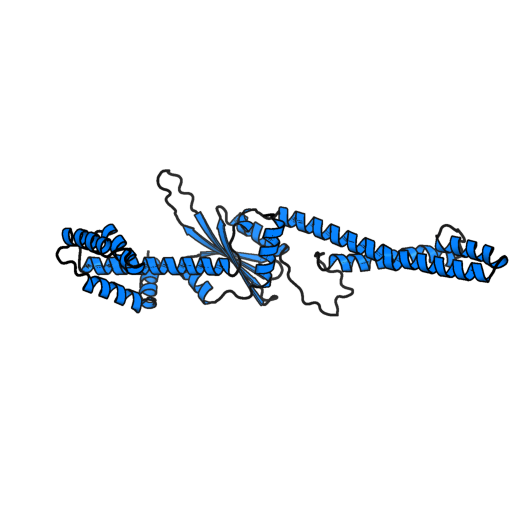ILE A 1 295 ? -13.226 -12.871 42.064 1.00 90.56 295 ILE A N 1
ATOM 2423 C CA . ILE A 1 295 ? -14.345 -11.934 41.921 1.00 90.56 295 ILE A CA 1
ATOM 2424 C C . ILE A 1 295 ? -15.336 -12.101 43.076 1.00 90.56 295 ILE A C 1
ATOM 2426 O O . ILE A 1 295 ? -15.690 -11.113 43.710 1.00 90.56 295 ILE A O 1
ATOM 2430 N N . LYS A 1 296 ? -15.734 -13.333 43.426 1.00 90.94 296 LYS A N 1
ATOM 2431 C CA . LYS A 1 296 ? -16.685 -13.586 44.524 1.00 90.94 296 LYS A CA 1
ATOM 2432 C C . LYS A 1 296 ? -16.190 -13.146 45.900 1.00 90.94 296 LYS A C 1
ATOM 2434 O O . LYS A 1 296 ? -17.013 -12.856 46.763 1.00 90.94 296 LYS A O 1
ATOM 2439 N N . ARG A 1 297 ? -14.874 -13.064 46.125 1.00 88.50 297 ARG A N 1
ATOM 2440 C CA . ARG A 1 297 ? -14.326 -12.490 47.369 1.00 88.50 297 ARG A CA 1
ATOM 2441 C C . ARG A 1 297 ? -14.629 -10.994 47.485 1.00 88.50 297 ARG A C 1
ATOM 2443 O O . ARG A 1 297 ? -14.910 -10.532 48.584 1.00 88.50 297 ARG A O 1
ATOM 2450 N N . ASN A 1 298 ? -14.602 -10.260 46.370 1.00 84.56 298 ASN A N 1
ATOM 2451 C CA . ASN A 1 298 ? -14.869 -8.816 46.330 1.00 84.56 298 ASN A CA 1
ATOM 2452 C C . ASN A 1 298 ? -16.353 -8.488 46.069 1.00 84.56 298 ASN A C 1
ATOM 2454 O O . ASN A 1 298 ? -16.855 -7.453 46.510 1.00 84.56 298 ASN A O 1
ATOM 2458 N N . CYS A 1 299 ? -17.061 -9.365 45.356 1.00 88.06 299 CYS A N 1
ATOM 2459 C CA . CYS A 1 299 ? -18.473 -9.265 44.981 1.00 88.06 299 CYS A CA 1
ATOM 2460 C C . CYS A 1 299 ? -19.185 -10.600 45.264 1.00 88.06 299 CYS A C 1
ATOM 2462 O O . CYS A 1 299 ? -19.332 -11.424 44.358 1.00 88.06 299 CYS A O 1
ATOM 2464 N N . PRO A 1 300 ? -19.614 -10.858 46.513 1.00 87.75 300 PRO A N 1
ATOM 2465 C CA . PRO A 1 300 ? -20.230 -12.134 46.900 1.00 87.75 300 PRO A CA 1
ATOM 2466 C C . PRO A 1 300 ? -21.513 -12.473 46.127 1.00 87.75 300 PRO A C 1
ATOM 2468 O O . PRO A 1 300 ? -21.847 -13.643 45.952 1.00 87.75 300 PRO A O 1
ATOM 2471 N N . ASP A 1 301 ? -22.210 -11.446 45.648 1.00 90.31 301 ASP A N 1
ATOM 2472 C CA . ASP A 1 301 ? -23.426 -11.486 44.837 1.00 90.31 301 ASP A CA 1
ATOM 2473 C C . ASP A 1 301 ? -23.154 -11.568 43.321 1.00 90.31 301 ASP A C 1
ATOM 2475 O O . ASP A 1 301 ? -24.070 -11.414 42.509 1.00 90.31 301 ASP A O 1
ATOM 2479 N N . PHE A 1 302 ? -21.903 -11.813 42.914 1.00 92.00 302 PHE A N 1
ATOM 2480 C CA . PHE A 1 302 ? -21.546 -11.969 41.508 1.00 92.00 302 PHE A CA 1
ATOM 2481 C C . PHE A 1 302 ? -22.260 -13.160 40.854 1.00 92.00 302 PHE A C 1
ATOM 2483 O O . PHE A 1 302 ? -22.105 -14.312 41.277 1.00 92.00 302 PHE A O 1
ATOM 2490 N N . ASP A 1 303 ? -22.987 -12.876 39.770 1.00 92.25 303 ASP A N 1
ATOM 2491 C CA . ASP A 1 303 ? -23.696 -13.862 38.955 1.00 92.25 303 ASP A CA 1
ATOM 2492 C C . ASP A 1 303 ? -23.121 -13.905 37.532 1.00 92.25 303 ASP A C 1
ATOM 2494 O O . ASP A 1 303 ? -23.348 -13.016 36.705 1.00 92.25 303 ASP A O 1
ATOM 2498 N N . ILE A 1 304 ? -22.414 -14.998 37.228 1.00 90.81 304 ILE A N 1
ATOM 2499 C CA . ILE A 1 304 ? -21.829 -15.242 35.906 1.00 90.81 304 ILE A CA 1
ATOM 2500 C C . ILE A 1 304 ? -22.890 -15.324 34.806 1.00 90.81 304 ILE A C 1
ATOM 2502 O O . ILE A 1 304 ? -22.641 -14.876 33.689 1.00 90.81 304 ILE A O 1
ATOM 2506 N N . LYS A 1 305 ? -24.088 -15.847 35.095 1.00 92.88 305 LYS A N 1
ATOM 2507 C CA . LYS A 1 305 ? -25.161 -15.906 34.100 1.00 92.88 305 LYS A CA 1
ATOM 2508 C C . LYS A 1 305 ? -25.562 -14.493 33.705 1.00 92.88 305 LYS A C 1
ATOM 2510 O O . LYS A 1 305 ? -25.652 -14.192 32.516 1.00 92.88 305 LYS A O 1
ATOM 2515 N N . LYS A 1 306 ? -25.737 -13.609 34.692 1.00 92.69 306 LYS A N 1
ATOM 2516 C CA . LYS A 1 306 ? -26.066 -12.209 34.430 1.00 92.69 306 LYS A CA 1
ATOM 2517 C C . LYS A 1 306 ? -24.951 -11.485 33.679 1.00 92.69 306 LYS A C 1
ATOM 2519 O O . LYS A 1 306 ? -25.238 -10.690 32.789 1.00 92.69 306 LYS A O 1
ATOM 2524 N N . PHE A 1 307 ? -23.694 -11.794 33.986 1.00 92.94 307 PHE A N 1
ATOM 2525 C CA . PHE A 1 307 ? -22.542 -11.249 33.271 1.00 92.94 307 PHE A CA 1
ATOM 2526 C C . PHE A 1 307 ? -22.550 -11.653 31.787 1.00 92.94 307 PHE A C 1
ATOM 2528 O O . PHE A 1 307 ? -22.430 -10.799 30.908 1.00 92.94 307 PHE A O 1
ATOM 2535 N N . LEU A 1 308 ? -22.792 -12.935 31.498 1.00 91.19 308 LEU A N 1
ATOM 2536 C CA . LEU A 1 308 ? -22.924 -13.440 30.130 1.00 91.19 308 LEU A CA 1
ATOM 2537 C C . LEU A 1 308 ? -24.122 -12.820 29.399 1.00 91.19 308 LEU A C 1
ATOM 2539 O O . LEU A 1 308 ? -24.004 -12.472 28.227 1.00 91.19 308 LEU A O 1
ATOM 2543 N N . GLU A 1 309 ? -25.257 -12.618 30.077 1.00 91.88 309 GLU A N 1
ATOM 2544 C CA . GLU A 1 309 ? -26.405 -11.896 29.507 1.00 91.88 309 GLU A CA 1
ATOM 2545 C C . GLU A 1 309 ? -26.024 -10.471 29.078 1.00 91.88 309 GLU A C 1
ATOM 2547 O O . GLU A 1 309 ? -26.416 -10.035 27.995 1.00 91.88 309 GLU A O 1
ATOM 2552 N N . ILE A 1 310 ? -25.239 -9.756 29.894 1.00 90.00 310 ILE A N 1
ATOM 2553 C CA . ILE A 1 310 ? -24.750 -8.408 29.568 1.00 90.00 310 ILE A CA 1
ATOM 2554 C C . ILE A 1 310 ? -23.826 -8.452 28.348 1.00 90.00 310 ILE A C 1
ATOM 2556 O O . ILE A 1 310 ? -24.014 -7.648 27.433 1.00 90.00 310 ILE A O 1
ATOM 2560 N N . MET A 1 311 ? -22.867 -9.384 28.307 1.00 88.50 311 MET A N 1
ATOM 2561 C CA . MET A 1 311 ? -21.973 -9.555 27.154 1.00 88.50 311 MET A CA 1
ATOM 2562 C C . MET A 1 311 ? -22.764 -9.825 25.870 1.00 88.50 311 MET A C 1
ATOM 2564 O O . MET A 1 311 ? -22.576 -9.127 24.878 1.00 88.50 311 MET A O 1
ATOM 2568 N N . ILE A 1 312 ? -23.704 -10.776 25.903 1.00 88.19 312 ILE A N 1
ATOM 2569 C CA . ILE A 1 312 ? -24.538 -11.138 24.748 1.00 88.19 312 ILE A CA 1
ATOM 2570 C C . ILE A 1 312 ? -25.393 -9.949 24.288 1.00 88.19 312 ILE A C 1
ATOM 2572 O O . ILE A 1 312 ? -25.520 -9.719 23.085 1.00 88.19 312 ILE A O 1
ATOM 2576 N N . ASP A 1 313 ? -25.990 -9.190 25.213 1.00 88.31 313 ASP A N 1
ATOM 2577 C CA . ASP A 1 313 ? -26.783 -8.006 24.859 1.00 88.31 313 ASP A CA 1
ATOM 2578 C C . ASP A 1 313 ? -25.923 -6.914 24.209 1.00 88.31 313 ASP A C 1
ATOM 2580 O O . ASP A 1 313 ? -26.357 -6.288 23.241 1.00 88.31 313 ASP A O 1
ATOM 2584 N N . VAL A 1 314 ? -24.695 -6.707 24.698 1.00 86.06 314 VAL A N 1
ATOM 2585 C CA . VAL A 1 314 ? -23.745 -5.755 24.107 1.00 86.06 314 VAL A CA 1
ATOM 2586 C C . VAL A 1 314 ? -23.317 -6.203 22.709 1.00 86.06 314 VAL A C 1
ATOM 2588 O O . VAL A 1 314 ? -23.415 -5.408 21.777 1.00 86.06 314 VAL A O 1
ATOM 2591 N N . SER A 1 315 ? -22.959 -7.475 22.519 1.00 80.44 315 SER A N 1
ATOM 2592 C CA . SER A 1 315 ? -22.579 -8.020 21.206 1.00 80.44 315 SER A CA 1
ATOM 2593 C C . SER A 1 315 ? -23.715 -8.018 20.176 1.00 80.44 315 SER A C 1
ATOM 2595 O O . SER A 1 315 ? -23.463 -8.020 18.977 1.00 80.44 315 SER A O 1
ATOM 2597 N N . LYS A 1 316 ? -24.984 -8.027 20.604 1.00 80.50 316 LYS A N 1
ATOM 2598 C CA . LYS A 1 316 ? -26.139 -7.925 19.691 1.00 80.50 316 LYS A CA 1
ATOM 2599 C C . LYS A 1 316 ? -26.460 -6.485 19.283 1.00 80.50 316 LYS A C 1
ATOM 2601 O O . LYS A 1 316 ? -27.185 -6.277 18.313 1.00 80.50 316 LYS A O 1
ATOM 2606 N N . LYS A 1 317 ? -25.953 -5.490 20.016 1.00 74.62 317 LYS A N 1
ATOM 2607 C CA . LYS A 1 317 ? -26.261 -4.059 19.835 1.00 74.62 317 LYS A CA 1
ATOM 2608 C C . LYS A 1 317 ? -25.133 -3.275 19.161 1.00 74.62 317 LYS A C 1
ATOM 2610 O O . LYS A 1 317 ? -25.076 -2.054 19.317 1.00 74.62 317 LYS A O 1
ATOM 2615 N N . ASP A 1 318 ? -24.289 -3.953 18.384 1.00 63.75 318 ASP A N 1
ATOM 2616 C CA . ASP A 1 318 ? -23.081 -3.411 17.747 1.00 63.75 318 ASP A CA 1
ATOM 2617 C C . ASP A 1 318 ? -23.258 -1.992 17.178 1.00 63.75 318 ASP A C 1
ATOM 2619 O O . ASP A 1 318 ? -22.545 -1.080 17.589 1.00 63.75 318 ASP A O 1
ATOM 2623 N N . MET A 1 319 ? -24.263 -1.739 16.331 1.00 55.91 319 MET A N 1
ATOM 2624 C CA . MET A 1 319 ? -24.463 -0.400 15.747 1.00 55.91 319 MET A CA 1
ATOM 2625 C C . MET A 1 319 ? -24.898 0.680 16.755 1.00 55.91 319 MET A C 1
ATOM 2627 O O . MET A 1 319 ? -24.442 1.819 16.670 1.00 55.91 319 MET A O 1
ATOM 2631 N N . GLN A 1 320 ? -25.766 0.360 17.720 1.00 59.84 320 GLN A N 1
ATOM 2632 C CA . GLN A 1 320 ? -26.296 1.358 18.665 1.00 59.84 320 GLN A CA 1
ATOM 2633 C C . GLN A 1 320 ? -25.248 1.807 19.686 1.00 59.84 320 GLN A C 1
ATOM 2635 O O . GLN A 1 320 ? -25.294 2.939 20.170 1.00 59.84 320 GLN A O 1
ATOM 2640 N N . ILE A 1 321 ? -24.319 0.917 20.028 1.00 57.97 321 ILE A N 1
ATOM 2641 C CA . ILE A 1 321 ? -23.236 1.205 20.969 1.00 57.97 321 ILE A CA 1
ATOM 2642 C C . ILE A 1 321 ? -22.198 2.107 20.298 1.00 57.97 321 ILE A C 1
ATOM 2644 O O . ILE A 1 321 ? -21.817 3.122 20.879 1.00 57.97 321 ILE A O 1
ATOM 2648 N N . ILE A 1 322 ? -21.845 1.815 19.042 1.00 56.84 322 ILE A N 1
ATOM 2649 C CA . ILE A 1 322 ? -20.930 2.637 18.236 1.00 56.84 322 ILE A CA 1
ATOM 2650 C C . ILE A 1 322 ? -21.452 4.074 18.099 1.00 56.84 322 ILE A C 1
ATOM 2652 O O . ILE A 1 322 ? -20.712 5.028 18.330 1.00 56.84 322 ILE A O 1
ATOM 2656 N N . MET A 1 323 ? -22.744 4.245 17.797 1.00 53.62 323 MET A N 1
ATOM 2657 C CA . MET A 1 323 ? -23.350 5.575 17.652 1.00 53.62 323 MET A CA 1
ATOM 2658 C C . MET A 1 323 ? -23.406 6.367 18.970 1.00 53.62 323 MET A C 1
ATOM 2660 O O . MET A 1 323 ? -23.227 7.583 18.963 1.00 53.62 323 MET A O 1
ATOM 2664 N N . LYS A 1 324 ? -23.638 5.706 20.113 1.00 53.97 324 LYS A N 1
ATOM 2665 C CA . LYS A 1 324 ? -23.727 6.383 21.421 1.00 53.97 324 LYS A CA 1
ATOM 2666 C C . LYS A 1 324 ? -22.376 6.858 21.946 1.00 53.97 324 LYS A C 1
ATOM 2668 O O . LYS A 1 324 ? -22.324 7.917 22.566 1.00 53.97 324 LYS A O 1
ATOM 2673 N N . VAL A 1 325 ? -21.306 6.101 21.709 1.00 50.78 325 VAL A N 1
ATOM 2674 C CA . VAL A 1 325 ? -19.953 6.497 22.129 1.00 50.78 325 VAL A CA 1
ATOM 2675 C C . VAL A 1 325 ? -19.433 7.643 21.259 1.00 50.78 325 VAL A C 1
ATOM 2677 O O . VAL A 1 325 ? -19.026 8.661 21.806 1.00 50.78 325 VAL A O 1
ATOM 2680 N N . SER A 1 326 ? -19.617 7.567 19.935 1.00 43.94 326 SER A N 1
ATOM 2681 C CA . SER A 1 326 ? -19.241 8.648 19.007 1.00 43.94 326 SER A CA 1
ATOM 2682 C C . SER A 1 326 ? -19.892 10.001 19.341 1.00 43.94 326 SER A C 1
ATOM 2684 O O . SER A 1 326 ? -19.251 11.034 19.188 1.00 43.94 326 SER A O 1
ATOM 2686 N N . SER A 1 327 ? -21.131 10.014 19.850 1.00 37.81 327 SER A N 1
ATOM 2687 C CA . SER A 1 327 ? -21.821 11.260 20.224 1.00 37.81 327 SER A CA 1
ATOM 2688 C C . SER A 1 327 ? -21.291 11.938 21.496 1.00 37.81 327 SER A C 1
ATOM 2690 O O . SER A 1 327 ? -21.523 13.131 21.686 1.00 37.81 327 SER A O 1
ATOM 2692 N N . LYS A 1 328 ? -20.597 11.201 22.375 1.00 42.72 328 LYS A N 1
ATOM 2693 C CA . LYS A 1 328 ? -20.019 11.760 23.607 1.00 42.72 328 LYS A CA 1
ATOM 2694 C C . LYS A 1 328 ? -18.674 12.437 23.362 1.00 42.72 328 LYS A C 1
ATOM 2696 O O . LYS A 1 328 ? -18.431 13.471 23.972 1.00 42.72 328 LYS A O 1
ATOM 2701 N N . ASP A 1 329 ? -17.869 11.907 22.446 1.00 36.22 329 ASP A N 1
ATOM 2702 C CA . ASP A 1 329 ? -16.540 12.452 22.136 1.00 36.22 329 ASP A CA 1
ATOM 2703 C C . ASP A 1 329 ? -16.613 13.742 21.292 1.00 36.22 329 ASP A C 1
ATOM 2705 O O . ASP A 1 329 ? -15.695 14.550 21.306 1.00 36.22 329 ASP A O 1
ATOM 2709 N N . THR A 1 330 ? -17.735 14.007 20.611 1.00 33.75 330 THR A N 1
ATOM 2710 C CA . THR A 1 330 ? -17.991 15.287 19.915 1.00 33.75 330 THR A CA 1
ATOM 2711 C C . THR A 1 330 ? -18.448 16.436 20.825 1.00 33.75 330 THR A C 1
ATOM 2713 O O . THR A 1 330 ? -18.674 17.540 20.335 1.00 33.75 330 THR A O 1
ATOM 2716 N N . LEU A 1 331 ? -18.642 16.190 22.125 1.00 29.28 331 LEU A N 1
ATOM 2717 C CA . LEU A 1 331 ? -19.175 17.169 23.086 1.00 29.28 331 LEU A CA 1
ATOM 2718 C C . LEU A 1 331 ? -18.199 17.512 24.228 1.00 29.28 331 LEU A C 1
ATOM 2720 O O . LEU A 1 331 ? -18.616 18.176 25.178 1.00 29.28 331 LEU A O 1
ATOM 2724 N N . SER A 1 332 ? -16.935 17.079 24.150 1.00 28.25 332 SER A N 1
ATOM 2725 C CA . SER A 1 332 ? -15.887 17.408 25.130 1.00 28.25 332 SER A CA 1
ATOM 2726 C C . SER A 1 332 ? -14.937 18.486 24.637 1.00 28.25 332 SER A C 1
ATOM 2728 O O . SER A 1 332 ? -14.360 18.268 23.546 1.00 28.25 332 SER A O 1
#

Radius of gyration: 35.89 Å; chains: 1; bounding box: 65×43×113 Å

pLDDT: mean 77.97, std 15.72, range [28.25, 95.94]

Sequence (332 aa):
MDKIELFETINIRWKEFNYFSEDNWINLAKLGYEKYREFDVPFGKWQIFVLKKDISTGSSKDTQPIQLFFAVFSSKKLNKQFPISGIAENIEEVISGLRMLSSLMSTEESKGLGNLLKFPSTLNAENAQDYGYIRGLLIGIVLMLVDIIPWHIGSFRPNGVLSTFLEYTRIVYYGTPGFAIVVGMAAIGIYFTVLFILIPIACGNFYLLKSQKAFRRRVEMLPDFLFECEFGSDAEAFLNQQYKSYIENIKKEEVYRRSLSHWRNLKKEEFIDLYEILQNGFYTAENLYDILCRIKRNCPDFDIKKFLEIMIDVSKKDMQIIMKVSSKDTLS

Foldseek 3Di:
DDLVVLLVVQLVLQVPFFDDDPVLVVLCVLLVWAFDDKDDAPQWIKTKTWDWDQDPDPDDPDRQTWIKMKMWTDGPRQNGIKIKIAIDSDVVLVVVLVNLSRVLRDPDDPPDPPCLPPDPPDDALVCQLVVQLVVLLVVLVVLVCVQVVCVVVPVPDCPRPLSVLVVVLVVVCVVPVVVSVVSNVVVVVVSCCCRNPVSSNVSSVVRSVVNVVVSVVSSVPRDPRRSVMDIRVRSSVVSVVSSVVVLVVLLLVQLVVVVCVVFVQADSVLSVLQVCCVVVDPPDPVSNVVSVVVRC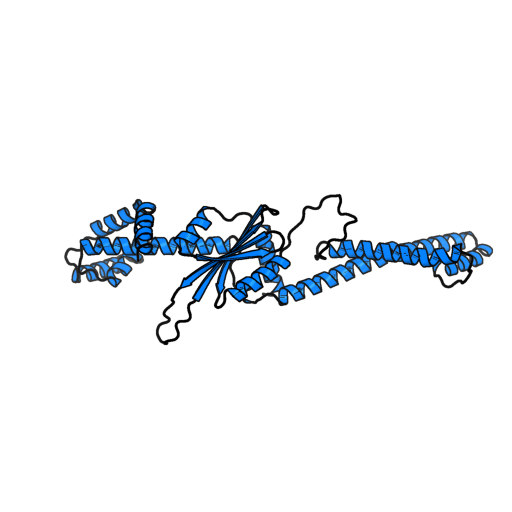VRGVPDDPVVSVVSSVVSVVCSPVSSVVVVVVVVPD

Secondary structure (DSSP, 8-state):
--HHHHHHHHHHHHHH-----HHHHHHHHHTT-EEEEEEEETTEEEEEEEEEE----TT-S----EEEEEEEEEETTTTEEEEEEEEES-HHHHHHHHHHHHHHS-------GGGTTS--SS--HHHHHHHHHHHHHHHHHHHHHHHHHHHHTT-----SHHHHHHHHHHHHHTT-HHHHHHHHHHHHHHHHHIIIIIHHHHHHHHHHHHHHHHHHHHHHTS-GGGGGSEETHHHHHHHHHHHHHHHHHHHHHHHHHHHHHH-TT--HHHHHHHHHHHHH--S-HHHHHHHHHHHHHH-TT--HHHHHHHHHHHHH-HHHHHHHHHHHHTT-